Protein AF-A0A494TI88-F1 (afdb_monomer)

Radius of gyration: 30.37 Å; Cα contacts (8 Å, |Δi|>4): 164; chains: 1; bounding box: 52×28×114 Å

Structure (mmCIF, N/CA/C/O backbone):
data_AF-A0A494TI88-F1
#
_entry.id   AF-A0A494TI88-F1
#
loop_
_atom_site.group_PDB
_atom_site.id
_atom_site.type_symbol
_atom_site.label_atom_id
_atom_site.label_alt_id
_atom_site.label_comp_id
_atom_site.label_asym_id
_atom_site.label_entity_id
_atom_site.label_seq_id
_atom_site.pdbx_PDB_ins_code
_atom_site.Cartn_x
_atom_site.Cartn_y
_atom_site.Cartn_z
_atom_site.occupancy
_atom_site.B_iso_or_equiv
_atom_site.auth_seq_id
_atom_site.auth_comp_id
_atom_site.auth_asym_id
_atom_site.auth_atom_id
_atom_site.pdbx_PDB_model_num
ATOM 1 N N . MET A 1 1 ? -23.888 13.843 67.836 1.00 45.88 1 MET A N 1
ATOM 2 C CA . MET A 1 1 ? -24.630 13.586 66.588 1.00 45.88 1 MET A CA 1
ATOM 3 C C . MET A 1 1 ? -23.610 13.620 65.468 1.00 45.88 1 MET A C 1
ATOM 5 O O . MET A 1 1 ? -23.219 14.697 65.050 1.00 45.88 1 MET A O 1
ATOM 9 N N . THR A 1 2 ? -23.051 12.466 65.112 1.00 47.66 2 THR A N 1
ATOM 10 C CA . THR A 1 2 ? -22.162 12.330 63.955 1.00 47.66 2 THR A CA 1
ATOM 11 C C . THR A 1 2 ? -23.053 11.985 62.773 1.00 47.66 2 THR A C 1
ATOM 13 O O . THR A 1 2 ? -23.491 10.841 62.660 1.00 47.66 2 THR A O 1
ATOM 16 N N . GLU A 1 3 ? -23.396 12.981 61.960 1.00 54.22 3 GLU A N 1
ATOM 17 C CA . GLU A 1 3 ? -23.947 12.727 60.630 1.00 54.22 3 GLU A CA 1
ATOM 18 C C . GLU A 1 3 ? -22.895 11.928 59.863 1.00 54.22 3 GLU A C 1
ATOM 20 O O . GLU A 1 3 ? -21.832 12.440 59.508 1.00 54.22 3 GLU A O 1
ATOM 25 N N . GLY A 1 4 ? -23.155 10.631 59.697 1.00 54.81 4 GLY A N 1
ATOM 26 C CA . GLY A 1 4 ? -22.469 9.848 58.689 1.00 54.81 4 GLY A CA 1
ATOM 27 C C . GLY A 1 4 ? -22.781 10.510 57.360 1.00 54.81 4 GLY A C 1
ATOM 28 O O . GLY A 1 4 ? -23.945 10.602 56.977 1.00 54.81 4 GLY A O 1
ATOM 29 N N . VAL A 1 5 ? -21.751 11.036 56.705 1.00 61.06 5 VAL A N 1
ATOM 30 C CA . VAL A 1 5 ? -21.835 11.433 55.306 1.00 61.06 5 VAL A CA 1
ATOM 31 C C . VAL A 1 5 ? -22.211 10.166 54.548 1.00 61.06 5 VAL A C 1
ATOM 33 O O . VAL A 1 5 ? -21.367 9.294 54.346 1.00 61.06 5 VAL A O 1
ATOM 36 N N . ASP A 1 6 ? -23.491 10.040 54.203 1.00 59.69 6 ASP A N 1
ATOM 37 C CA . ASP A 1 6 ? -23.977 9.036 53.266 1.00 59.69 6 ASP A CA 1
ATOM 38 C C . ASP A 1 6 ? -23.346 9.382 51.918 1.00 59.69 6 ASP A C 1
ATOM 40 O O . ASP A 1 6 ? -23.826 10.224 51.158 1.00 59.69 6 ASP A O 1
ATOM 44 N N . VAL A 1 7 ? -22.180 8.793 51.662 1.00 61.66 7 VAL A N 1
ATOM 45 C CA . VAL A 1 7 ? -21.603 8.759 50.326 1.00 61.66 7 VAL A CA 1
ATOM 46 C C . VAL A 1 7 ? -22.530 7.838 49.537 1.00 61.66 7 VAL A C 1
ATOM 48 O O . VAL A 1 7 ? -22.637 6.669 49.912 1.00 61.66 7 VAL A O 1
ATOM 51 N N . PRO A 1 8 ? -23.236 8.308 48.494 1.00 50.72 8 PRO A N 1
ATOM 52 C CA . PRO A 1 8 ? -24.107 7.441 47.717 1.00 50.72 8 PRO A CA 1
ATOM 53 C C . PRO A 1 8 ? -23.237 6.410 46.988 1.00 50.72 8 PRO A C 1
ATOM 55 O O . PRO A 1 8 ? -22.699 6.656 45.912 1.00 50.72 8 PRO A O 1
ATOM 58 N N . GLU A 1 9 ? -23.053 5.247 47.605 1.00 61.03 9 GLU A N 1
ATOM 59 C CA . GLU A 1 9 ? -22.270 4.151 47.055 1.00 61.03 9 GLU A CA 1
ATOM 60 C C . GLU A 1 9 ? -23.169 3.314 46.142 1.00 61.03 9 GLU A C 1
ATOM 62 O O . GLU A 1 9 ? -23.685 2.274 46.537 1.00 61.03 9 GLU A O 1
ATOM 67 N N . THR A 1 10 ? -23.367 3.753 44.898 1.00 52.34 10 THR A N 1
ATOM 68 C CA . THR A 1 10 ? -23.858 2.853 43.837 1.00 52.34 10 THR A CA 1
ATOM 69 C C . THR A 1 10 ? -23.165 3.098 42.503 1.00 52.34 10 THR A C 1
ATOM 71 O O . THR A 1 10 ? -23.797 3.115 41.456 1.00 52.34 10 THR A O 1
ATOM 74 N N . SER A 1 11 ? -21.832 3.194 42.517 1.00 58.97 11 SER A N 1
ATOM 75 C CA . SER A 1 11 ? -21.078 2.875 41.303 1.00 58.97 11 SER A CA 1
ATOM 76 C C . SER A 1 11 ? -21.470 1.459 40.876 1.00 58.97 11 SER A C 1
ATOM 78 O O . SER A 1 11 ? -21.257 0.503 41.631 1.00 58.97 11 SER A O 1
ATOM 80 N N . ASP A 1 12 ? -22.103 1.311 39.711 1.00 74.06 12 ASP A N 1
ATOM 81 C CA . ASP A 1 12 ? -22.579 0.020 39.212 1.00 74.06 12 ASP A CA 1
ATOM 82 C C . ASP A 1 12 ? -21.366 -0.890 38.936 1.00 74.06 12 ASP A C 1
ATOM 84 O O . ASP A 1 12 ? -20.797 -0.919 37.842 1.00 74.06 12 ASP A O 1
ATOM 88 N N . ARG A 1 13 ? -20.923 -1.631 39.968 1.00 84.44 13 ARG A N 1
ATOM 89 C CA . ARG A 1 13 ? -19.727 -2.499 39.938 1.00 84.44 13 ARG A CA 1
ATOM 90 C C . ARG A 1 13 ? -19.768 -3.484 38.771 1.00 84.44 13 ARG A C 1
ATOM 92 O O . ARG A 1 13 ? -18.717 -3.906 38.294 1.00 84.44 13 ARG A O 1
ATOM 99 N N . THR A 1 14 ? -20.963 -3.847 38.309 1.00 90.25 14 THR A N 1
ATOM 100 C CA . THR A 1 14 ? -21.153 -4.717 37.146 1.00 90.25 14 THR A CA 1
ATOM 101 C C . THR A 1 14 ? -20.790 -3.991 35.856 1.00 90.25 14 THR A C 1
ATOM 103 O O . THR A 1 14 ? -19.984 -4.511 35.089 1.00 90.25 14 THR A O 1
ATOM 106 N N . LEU A 1 15 ? -21.308 -2.775 35.647 1.00 90.69 15 LEU A N 1
ATOM 107 C CA . LEU A 1 15 ? -20.983 -1.953 34.480 1.00 90.69 15 LEU A CA 1
ATOM 108 C C . LEU A 1 15 ? -19.475 -1.697 34.392 1.00 90.69 15 LEU A C 1
ATOM 110 O O . LEU A 1 15 ? -18.879 -1.931 33.346 1.00 90.69 15 LEU A O 1
ATOM 114 N N . ASN A 1 16 ? -18.841 -1.310 35.499 1.00 90.12 16 ASN A N 1
ATOM 115 C CA . ASN A 1 16 ? -17.402 -1.035 35.511 1.00 90.12 16 ASN A CA 1
ATOM 116 C C . ASN A 1 16 ? -16.553 -2.274 35.198 1.00 90.12 16 ASN A C 1
ATOM 118 O O . ASN A 1 16 ? -15.569 -2.179 34.465 1.00 90.12 16 ASN A O 1
ATOM 122 N N . ARG A 1 17 ? -16.954 -3.461 35.674 1.00 93.88 17 ARG A N 1
ATOM 123 C CA . ARG A 1 17 ? -16.311 -4.727 35.283 1.00 93.88 17 ARG A CA 1
ATOM 124 C C . ARG A 1 17 ? -16.486 -5.021 33.793 1.00 93.88 17 ARG A C 1
ATOM 126 O O . ARG A 1 17 ? -15.531 -5.449 33.152 1.00 93.88 17 ARG A O 1
ATOM 133 N N . MET A 1 18 ? -17.677 -4.784 33.242 1.00 95.69 18 MET A N 1
ATOM 134 C CA . MET A 1 18 ? -17.957 -4.995 31.818 1.00 95.69 18 MET A CA 1
ATOM 135 C C . MET A 1 18 ? -17.162 -4.034 30.932 1.00 95.69 18 MET A C 1
ATOM 137 O O . MET A 1 18 ? -16.596 -4.467 29.928 1.00 95.69 18 MET A O 1
ATOM 141 N N . VAL A 1 19 ? -17.071 -2.756 31.312 1.00 95.25 19 VAL A N 1
ATOM 142 C CA . VAL A 1 19 ? -16.235 -1.768 30.616 1.00 95.25 19 VAL A CA 1
ATOM 143 C C . VAL A 1 19 ? -14.772 -2.193 30.672 1.00 95.25 19 VAL A C 1
ATOM 145 O O . VAL A 1 19 ? -14.134 -2.267 29.629 1.00 95.25 19 VAL A O 1
ATOM 148 N N . GLY A 1 20 ? -14.257 -2.551 31.853 1.00 95.75 20 GLY A N 1
ATOM 149 C CA . GLY A 1 20 ? -12.876 -3.016 32.002 1.00 95.75 20 GLY A CA 1
ATOM 150 C C . GLY A 1 20 ? -12.559 -4.226 31.118 1.00 95.75 20 GLY A C 1
ATOM 151 O O . GLY A 1 20 ? -11.557 -4.224 30.409 1.00 95.75 20 GLY A O 1
ATOM 152 N N . ALA A 1 21 ? -13.444 -5.227 31.090 1.00 96.88 21 ALA A N 1
ATOM 153 C CA . ALA A 1 21 ? -13.294 -6.389 30.214 1.00 96.88 21 ALA A CA 1
ATOM 154 C C . ALA A 1 21 ? -13.342 -6.012 28.722 1.00 96.88 21 ALA A C 1
ATOM 156 O O . ALA A 1 21 ? -12.541 -6.515 27.937 1.00 96.88 21 ALA A O 1
ATOM 157 N N . THR A 1 22 ? -14.246 -5.103 28.341 1.00 96.62 22 THR A N 1
ATOM 158 C CA . THR A 1 22 ? -14.378 -4.612 26.959 1.00 96.62 22 THR A CA 1
ATOM 159 C C . THR A 1 22 ? -13.111 -3.888 26.516 1.00 96.62 22 THR A C 1
ATOM 161 O O . THR A 1 22 ? -12.584 -4.185 25.451 1.00 96.62 22 THR A O 1
ATOM 164 N N . VAL A 1 23 ? -12.584 -2.989 27.351 1.00 97.06 23 VAL A N 1
ATOM 165 C CA . VAL A 1 23 ? -11.346 -2.244 27.086 1.00 97.06 23 VAL A CA 1
ATOM 166 C C . VAL A 1 23 ? -10.179 -3.201 26.872 1.00 97.06 23 VAL A C 1
ATOM 168 O O . VAL A 1 23 ? -9.505 -3.103 25.855 1.00 97.06 23 VAL A O 1
ATOM 171 N N . VAL A 1 24 ? -9.984 -4.173 27.770 1.00 97.94 24 VAL A N 1
ATOM 172 C CA . VAL A 1 24 ? -8.904 -5.165 27.633 1.00 97.94 24 VAL A CA 1
ATOM 173 C C . VAL A 1 24 ? -9.048 -5.971 26.340 1.00 97.94 24 VAL A C 1
ATOM 175 O O . VAL A 1 24 ? -8.070 -6.130 25.612 1.00 97.94 24 VAL A O 1
ATOM 178 N N . ALA A 1 25 ? -10.253 -6.453 26.025 1.00 97.62 25 ALA A N 1
ATOM 179 C CA . ALA A 1 25 ? -10.493 -7.224 24.808 1.00 97.62 25 ALA A CA 1
ATOM 180 C C . ALA A 1 25 ? -10.213 -6.401 23.539 1.00 97.62 25 ALA A C 1
ATOM 182 O O . ALA A 1 25 ? -9.499 -6.866 22.653 1.00 97.62 25 ALA A O 1
ATOM 183 N N . LEU A 1 26 ? -10.721 -5.166 23.473 1.00 97.38 26 LEU A N 1
ATOM 184 C CA . LEU A 1 26 ? -10.494 -4.262 22.345 1.00 97.38 26 LEU A CA 1
ATOM 185 C C . LEU A 1 26 ? -9.015 -3.905 22.188 1.00 97.38 26 LEU A C 1
ATOM 187 O O . LEU A 1 26 ? -8.511 -3.941 21.073 1.00 97.38 26 LEU A O 1
ATOM 191 N N . SER A 1 27 ? -8.296 -3.626 23.280 1.00 97.25 27 SER A N 1
ATOM 192 C CA . SER A 1 27 ? -6.861 -3.322 23.222 1.00 97.25 27 SER A CA 1
ATOM 193 C C . SER A 1 27 ? -6.039 -4.479 22.655 1.00 97.25 27 SER A C 1
ATOM 195 O O . SER A 1 27 ? -5.113 -4.247 21.881 1.00 97.25 27 SER A O 1
ATOM 197 N N . VAL A 1 28 ? -6.377 -5.726 23.000 1.00 97.44 28 VAL A N 1
ATOM 198 C CA . VAL A 1 28 ? -5.704 -6.907 22.437 1.00 97.44 28 VAL A CA 1
ATOM 199 C C . VAL A 1 28 ? -5.996 -7.039 20.943 1.00 97.44 28 VAL A C 1
ATOM 201 O O . VAL A 1 28 ? -5.069 -7.252 20.164 1.00 97.44 28 VAL A O 1
ATOM 204 N N . LEU A 1 29 ? -7.258 -6.883 20.533 1.00 96.75 29 LEU A N 1
ATOM 205 C CA . LEU A 1 29 ? -7.653 -6.977 19.125 1.00 96.75 29 LEU A CA 1
ATOM 206 C C . LEU A 1 29 ? -7.012 -5.881 18.268 1.00 96.75 29 LEU A C 1
ATOM 208 O O . LEU A 1 29 ? -6.452 -6.203 17.226 1.00 96.75 29 LEU A O 1
ATOM 212 N N . LEU A 1 30 ? -7.022 -4.630 18.740 1.00 96.94 30 LEU A N 1
ATOM 213 C CA . LEU A 1 30 ? -6.321 -3.506 18.112 1.00 96.94 30 LEU A CA 1
ATOM 214 C C . LEU A 1 30 ? -4.830 -3.805 17.967 1.00 96.94 30 LEU A C 1
ATOM 216 O O . LEU A 1 30 ? -4.282 -3.707 16.881 1.00 96.94 30 LEU A O 1
ATOM 220 N N . THR A 1 31 ? -4.176 -4.266 19.036 1.00 96.81 31 THR A N 1
ATOM 221 C CA . THR A 1 31 ? -2.743 -4.597 18.981 1.00 96.81 31 THR A CA 1
ATOM 222 C C . THR A 1 31 ? -2.444 -5.655 17.912 1.00 96.81 31 THR A C 1
ATOM 224 O O . THR A 1 31 ? -1.474 -5.529 17.169 1.00 96.81 31 THR A O 1
ATOM 227 N N . ILE A 1 32 ? -3.272 -6.699 17.814 1.00 95.31 32 ILE A N 1
ATOM 228 C CA . ILE A 1 32 ? -3.117 -7.751 16.800 1.00 95.31 32 ILE A CA 1
ATOM 229 C C . ILE A 1 32 ? -3.374 -7.204 15.388 1.00 95.31 32 ILE A C 1
ATOM 231 O O . ILE A 1 32 ? -2.616 -7.530 14.473 1.00 95.31 32 ILE A O 1
ATOM 235 N N . GLY A 1 33 ? -4.417 -6.385 15.224 1.00 94.19 33 GLY A N 1
ATOM 236 C CA . GLY A 1 33 ? -4.743 -5.698 13.974 1.00 94.19 33 GLY A CA 1
ATOM 237 C C . GLY A 1 33 ? -3.579 -4.845 13.490 1.00 94.19 33 GLY A C 1
ATOM 238 O O . GLY A 1 33 ? -3.051 -5.117 12.421 1.00 94.19 33 GLY A O 1
ATOM 239 N N . ASN A 1 34 ? -3.083 -3.938 14.330 1.00 92.88 34 ASN A N 1
ATOM 240 C CA . ASN A 1 34 ? -2.020 -2.993 13.985 1.00 92.88 34 ASN A CA 1
ATOM 241 C C . ASN A 1 34 ? -0.692 -3.697 13.639 1.00 92.88 34 ASN A C 1
ATOM 243 O O . ASN A 1 34 ? 0.057 -3.234 12.783 1.00 92.88 34 ASN A O 1
ATOM 247 N N . ILE A 1 35 ? -0.381 -4.844 14.261 1.00 94.75 35 ILE A N 1
ATOM 248 C CA . ILE A 1 35 ? 0.789 -5.654 13.867 1.00 94.75 35 ILE A CA 1
ATOM 249 C C . ILE A 1 35 ? 0.607 -6.230 12.457 1.00 94.75 35 ILE A C 1
ATOM 251 O O . ILE A 1 35 ? 1.562 -6.291 11.679 1.00 94.75 35 ILE A O 1
ATOM 255 N N . LYS A 1 36 ? -0.592 -6.722 12.131 1.00 91.94 36 LYS A N 1
ATOM 256 C CA . LYS A 1 36 ? -0.879 -7.309 10.819 1.00 91.94 36 LYS A CA 1
ATOM 257 C C . LYS A 1 36 ? -0.920 -6.237 9.734 1.00 91.94 36 LYS A C 1
ATOM 259 O O . LYS A 1 36 ? -0.293 -6.439 8.697 1.00 91.94 36 LYS A O 1
ATOM 264 N N . ASP A 1 37 ? -1.599 -5.140 10.021 1.00 90.12 37 ASP A N 1
ATOM 265 C CA . ASP A 1 37 ? -1.694 -3.940 9.203 1.00 90.12 37 ASP A CA 1
ATOM 266 C C . ASP A 1 37 ? -0.307 -3.378 8.864 1.00 90.12 37 ASP A C 1
ATOM 268 O O . ASP A 1 37 ? 0.091 -3.342 7.704 1.00 90.12 37 ASP A O 1
ATOM 272 N N . GLY A 1 38 ? 0.542 -3.158 9.873 1.00 91.56 38 GLY A N 1
ATOM 273 C CA . GLY A 1 38 ? 1.907 -2.679 9.653 1.00 91.56 38 GLY A CA 1
ATOM 274 C C . GLY A 1 38 ? 2.772 -3.595 8.773 1.00 91.56 38 GLY A C 1
ATOM 275 O O . GLY A 1 38 ? 3.697 -3.117 8.113 1.00 91.56 38 GLY A O 1
ATOM 276 N N . ASN A 1 39 ? 2.496 -4.904 8.724 1.00 92.81 39 ASN A N 1
ATOM 277 C CA . ASN A 1 39 ? 3.150 -5.812 7.774 1.00 92.81 39 ASN A CA 1
ATOM 278 C C . ASN A 1 39 ? 2.580 -5.678 6.352 1.00 92.81 39 ASN A C 1
ATOM 280 O O . ASN A 1 39 ? 3.326 -5.844 5.388 1.00 92.81 39 ASN A O 1
ATOM 284 N N . ILE A 1 40 ? 1.279 -5.411 6.210 1.00 90.81 40 ILE A N 1
ATOM 285 C CA . ILE A 1 40 ? 0.631 -5.150 4.917 1.00 90.81 40 ILE A CA 1
ATOM 286 C C . ILE A 1 40 ? 1.178 -3.853 4.332 1.00 90.81 40 ILE A C 1
ATOM 288 O O . ILE A 1 40 ? 1.693 -3.895 3.219 1.00 90.81 40 ILE A O 1
ATOM 292 N N . VAL A 1 41 ? 1.220 -2.769 5.110 1.00 91.62 41 VAL A N 1
ATOM 293 C CA . VAL A 1 41 ? 1.817 -1.489 4.702 1.00 91.62 41 VAL A CA 1
ATOM 294 C C . VAL A 1 41 ? 3.266 -1.666 4.234 1.00 91.62 41 VAL A C 1
ATOM 296 O O . VAL A 1 41 ? 3.660 -1.130 3.199 1.00 91.62 41 VAL A O 1
ATOM 299 N N . GLN A 1 42 ? 4.078 -2.452 4.951 1.00 93.31 42 GLN A N 1
ATOM 300 C CA . GLN A 1 42 ? 5.457 -2.745 4.533 1.00 93.31 42 GLN A CA 1
ATOM 301 C C . GLN A 1 42 ? 5.520 -3.490 3.192 1.00 93.31 42 GLN A C 1
ATOM 303 O O . GLN A 1 42 ? 6.333 -3.139 2.335 1.00 93.31 42 GLN A O 1
ATOM 308 N N . ASN A 1 43 ? 4.658 -4.489 2.990 1.00 91.44 43 ASN A N 1
ATOM 309 C CA . ASN A 1 43 ? 4.577 -5.203 1.716 1.00 91.44 43 ASN A CA 1
ATOM 310 C C . ASN A 1 43 ? 4.094 -4.278 0.592 1.00 91.44 43 ASN A C 1
ATOM 312 O O . ASN A 1 43 ? 4.698 -4.263 -0.471 1.00 91.44 43 ASN A O 1
ATOM 316 N N . MET A 1 44 ? 3.090 -3.436 0.846 1.00 92.25 44 MET A N 1
ATOM 317 C CA . MET A 1 44 ? 2.598 -2.446 -0.113 1.00 92.25 44 MET A CA 1
ATOM 318 C C . MET A 1 44 ? 3.676 -1.443 -0.516 1.00 92.25 44 MET A C 1
ATOM 320 O O . MET A 1 44 ? 3.761 -1.077 -1.683 1.00 92.25 44 MET A O 1
ATOM 324 N N . GLN A 1 45 ? 4.528 -1.006 0.415 1.00 93.06 45 GLN A N 1
ATOM 325 C CA . GLN A 1 45 ? 5.666 -0.142 0.090 1.00 93.06 45 GLN A CA 1
ATOM 326 C C . GLN A 1 45 ? 6.683 -0.854 -0.809 1.00 93.06 45 GLN A C 1
ATOM 328 O O . GLN A 1 45 ? 7.188 -0.248 -1.757 1.00 93.06 45 GLN A O 1
ATOM 333 N N . ALA A 1 46 ? 6.968 -2.132 -0.543 1.00 92.56 46 ALA A N 1
ATOM 334 C CA . ALA A 1 46 ? 7.840 -2.939 -1.392 1.00 92.56 46 ALA A CA 1
ATOM 335 C C . ALA A 1 46 ? 7.231 -3.160 -2.790 1.00 92.56 46 ALA A C 1
ATOM 337 O O . ALA A 1 46 ? 7.926 -2.989 -3.794 1.00 92.56 46 ALA A O 1
ATOM 338 N N . ASP A 1 47 ? 5.933 -3.456 -2.866 1.00 90.88 47 ASP A N 1
ATOM 339 C CA . ASP A 1 47 ? 5.194 -3.641 -4.118 1.00 90.88 47 ASP A CA 1
ATOM 340 C C . ASP A 1 47 ? 5.126 -2.335 -4.919 1.00 90.88 47 ASP A C 1
ATOM 342 O O . ASP A 1 47 ? 5.381 -2.329 -6.124 1.00 90.88 47 ASP A O 1
ATOM 346 N N . GLN A 1 48 ? 4.888 -1.201 -4.255 1.00 93.56 48 GLN A N 1
ATOM 347 C CA . GLN A 1 48 ? 4.915 0.124 -4.871 1.00 93.56 48 GLN A CA 1
ATOM 348 C C . GLN A 1 48 ? 6.303 0.459 -5.433 1.00 93.56 48 GLN A C 1
ATOM 350 O O . GLN A 1 48 ? 6.399 0.988 -6.542 1.00 93.56 48 GLN A O 1
ATOM 355 N N . ALA A 1 49 ? 7.380 0.141 -4.708 1.00 94.81 49 ALA A N 1
ATOM 356 C CA . ALA A 1 49 ? 8.744 0.328 -5.201 1.00 94.81 49 ALA A CA 1
ATOM 357 C C . ALA A 1 49 ? 9.016 -0.547 -6.437 1.00 94.81 49 ALA A C 1
ATOM 359 O O . ALA A 1 49 ? 9.482 -0.043 -7.456 1.00 94.81 49 ALA A O 1
ATOM 360 N N . SER A 1 50 ? 8.633 -1.828 -6.390 1.00 92.81 50 SER A N 1
ATOM 361 C CA . SER A 1 50 ? 8.744 -2.760 -7.520 1.00 92.81 50 SER A CA 1
ATOM 362 C C . SER A 1 50 ? 7.951 -2.285 -8.746 1.00 92.81 50 SER A C 1
ATOM 364 O O . SER A 1 50 ? 8.461 -2.285 -9.868 1.00 92.81 50 SER A O 1
ATOM 366 N N . LYS A 1 51 ? 6.717 -1.802 -8.540 1.00 94.31 51 LYS A N 1
ATOM 367 C CA . LYS A 1 51 ? 5.868 -1.201 -9.579 1.00 94.31 51 LYS A CA 1
ATOM 368 C C . LYS A 1 51 ? 6.565 -0.016 -10.247 1.00 94.31 51 LYS A C 1
ATOM 370 O O . LYS A 1 51 ? 6.597 0.046 -11.477 1.00 94.31 51 LYS A O 1
ATOM 375 N N . ILE A 1 52 ? 7.111 0.915 -9.461 1.00 96.06 52 ILE A N 1
ATOM 376 C CA . ILE A 1 52 ? 7.835 2.087 -9.977 1.00 96.06 52 ILE A CA 1
ATOM 377 C C . ILE A 1 52 ? 9.052 1.639 -10.795 1.00 96.06 52 ILE A C 1
ATOM 379 O O . ILE A 1 52 ? 9.186 2.047 -11.949 1.00 96.06 52 ILE A O 1
ATOM 383 N N . ASP A 1 53 ? 9.870 0.732 -10.258 1.00 97.38 53 ASP A N 1
ATOM 384 C CA . ASP A 1 53 ? 11.061 0.216 -10.937 1.00 97.38 53 ASP A CA 1
ATOM 385 C C . ASP A 1 53 ? 10.722 -0.470 -12.272 1.00 97.38 53 ASP A C 1
ATOM 387 O O . ASP A 1 53 ? 11.425 -0.287 -13.270 1.00 97.38 53 ASP A O 1
ATOM 391 N N . LEU A 1 54 ? 9.637 -1.249 -12.329 1.00 97.69 54 LEU A N 1
ATOM 392 C CA . LEU A 1 54 ? 9.184 -1.908 -13.558 1.00 97.69 54 LEU A CA 1
ATOM 393 C C . LEU A 1 54 ? 8.722 -0.901 -14.615 1.00 97.69 54 LEU A C 1
ATOM 395 O O . LEU A 1 54 ? 9.052 -1.053 -15.798 1.00 97.69 54 LEU A O 1
ATOM 399 N N . TRP A 1 55 ? 7.999 0.144 -14.208 1.00 97.94 55 TRP A N 1
ATOM 400 C CA . TRP A 1 55 ? 7.619 1.230 -15.109 1.00 97.94 55 TRP A CA 1
ATOM 401 C C . TRP A 1 55 ? 8.842 1.995 -15.617 1.00 97.94 55 TRP A C 1
ATOM 403 O O . TRP A 1 55 ? 8.938 2.246 -16.820 1.00 97.94 55 TRP A O 1
ATOM 413 N N . ASP A 1 56 ? 9.815 2.284 -14.759 1.00 98.25 56 ASP A N 1
ATOM 414 C CA . ASP A 1 56 ? 11.058 2.945 -15.156 1.00 98.25 56 ASP A CA 1
ATOM 415 C C . ASP A 1 56 ? 11.869 2.088 -16.136 1.00 98.25 56 ASP A C 1
ATOM 417 O O . ASP A 1 56 ? 12.330 2.581 -17.172 1.00 98.25 56 ASP A O 1
ATOM 421 N N . GLN A 1 57 ? 11.979 0.780 -15.887 1.00 97.94 57 GLN A N 1
ATOM 422 C CA . GLN A 1 57 ? 12.623 -0.158 -16.810 1.00 97.94 57 GLN A CA 1
ATOM 423 C C . GLN A 1 57 ? 11.896 -0.242 -18.154 1.00 97.94 57 GLN A C 1
ATOM 425 O O . GLN A 1 57 ? 12.546 -0.248 -19.208 1.00 97.94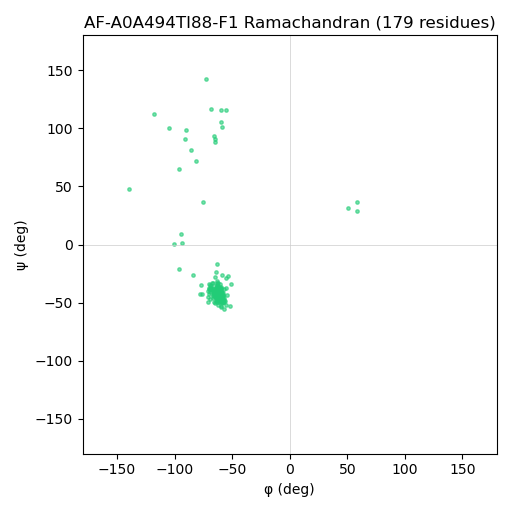 57 GLN A O 1
ATOM 430 N N . TYR A 1 58 ? 10.562 -0.282 -18.148 1.00 98.25 58 TYR A N 1
ATOM 431 C CA . TYR A 1 58 ? 9.750 -0.247 -19.361 1.00 98.25 58 TYR A CA 1
ATOM 432 C C . TYR A 1 58 ? 10.026 1.024 -20.174 1.00 98.25 58 TYR A C 1
ATOM 434 O O . TYR A 1 58 ? 10.341 0.943 -21.367 1.00 98.25 58 TYR A O 1
ATOM 442 N N . GLN A 1 59 ? 9.976 2.188 -19.524 1.00 98.25 59 GLN A N 1
ATOM 443 C CA . GLN A 1 59 ? 10.194 3.482 -20.167 1.00 98.25 59 GLN A CA 1
ATOM 444 C C . GLN A 1 59 ? 11.621 3.596 -20.714 1.00 98.25 59 GLN A C 1
ATOM 446 O O . GLN A 1 59 ? 11.808 3.953 -21.880 1.00 98.25 59 GLN A O 1
ATOM 451 N N . ALA A 1 60 ? 12.630 3.200 -19.935 1.00 98.56 60 ALA A N 1
ATOM 452 C CA . ALA A 1 60 ? 14.021 3.165 -20.377 1.00 98.56 60 ALA A CA 1
ATOM 453 C C . ALA A 1 60 ? 14.218 2.232 -21.584 1.00 98.56 60 ALA A C 1
ATOM 455 O O . ALA A 1 60 ? 14.932 2.570 -22.531 1.00 98.56 60 ALA A O 1
ATOM 456 N N . THR A 1 61 ? 13.565 1.068 -21.593 1.00 98.38 61 THR A N 1
ATOM 457 C CA . THR A 1 61 ? 13.643 0.107 -22.705 1.00 98.38 61 THR A CA 1
ATOM 458 C C . THR A 1 61 ? 12.970 0.646 -23.964 1.00 98.38 61 THR A C 1
ATOM 460 O O . THR A 1 61 ? 13.519 0.513 -25.060 1.00 98.38 61 THR A O 1
ATOM 463 N N . LYS A 1 62 ? 11.842 1.350 -23.829 1.00 98.06 62 LYS A N 1
ATOM 464 C CA . LYS A 1 62 ? 11.220 2.067 -24.949 1.00 98.06 62 LYS A CA 1
ATOM 465 C C . LYS A 1 62 ? 12.115 3.164 -25.518 1.00 98.06 62 LYS 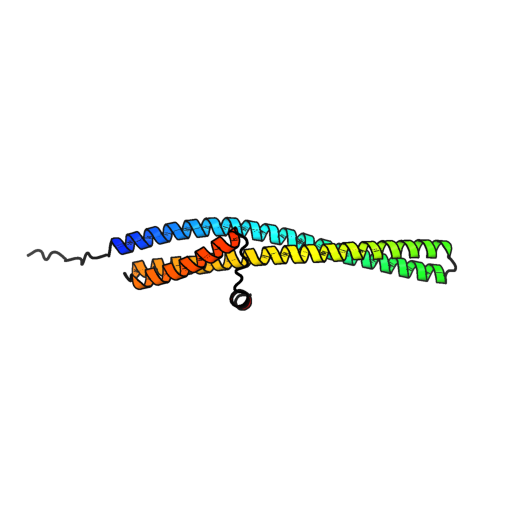A C 1
ATOM 467 O O . LYS A 1 62 ? 12.221 3.274 -26.736 1.00 98.06 62 LYS A O 1
ATOM 472 N N . VAL A 1 63 ? 12.791 3.940 -24.671 1.00 98.44 63 VAL A N 1
ATOM 473 C CA . VAL A 1 63 ? 13.757 4.952 -25.131 1.00 98.44 63 VAL A CA 1
ATOM 474 C C . VAL A 1 63 ? 14.912 4.293 -25.891 1.00 98.44 63 VAL A C 1
ATOM 476 O O . VAL A 1 63 ? 15.269 4.758 -26.970 1.00 98.44 63 VAL A O 1
ATOM 479 N N . LYS A 1 64 ? 15.452 3.164 -25.405 1.00 98.38 64 LYS A N 1
ATOM 480 C CA . LYS A 1 64 ? 16.483 2.389 -26.127 1.00 98.38 64 LYS A CA 1
ATOM 481 C C . LYS A 1 64 ? 15.993 1.881 -27.488 1.00 98.38 64 LYS A C 1
ATOM 483 O O . LYS A 1 64 ? 16.772 1.863 -28.445 1.00 98.38 64 LYS A O 1
ATOM 488 N N . ALA A 1 65 ? 14.724 1.477 -27.586 1.00 98.31 65 ALA A N 1
ATOM 489 C CA . ALA A 1 65 ? 14.110 1.086 -28.852 1.00 98.31 65 ALA A CA 1
ATOM 490 C C . ALA A 1 65 ? 14.074 2.264 -29.836 1.00 98.31 65 ALA A C 1
ATOM 492 O O . ALA A 1 65 ? 14.610 2.133 -30.934 1.00 98.31 65 ALA A O 1
ATOM 493 N N . HIS A 1 66 ? 13.545 3.419 -29.420 1.00 98.25 66 HIS A N 1
ATOM 494 C CA . HIS A 1 66 ? 13.486 4.624 -30.255 1.00 98.25 66 HIS A CA 1
ATOM 495 C C . HIS A 1 66 ? 14.873 5.126 -30.667 1.00 98.25 66 HIS A C 1
ATOM 497 O O . HIS A 1 66 ? 15.106 5.381 -31.841 1.00 98.25 66 HIS A O 1
ATOM 503 N N . LEU A 1 67 ? 15.847 5.136 -29.755 1.00 98.56 67 LEU A N 1
ATOM 504 C CA . LEU A 1 67 ? 17.225 5.497 -30.095 1.00 98.56 67 LEU A CA 1
ATOM 505 C C . LEU A 1 67 ? 17.824 4.565 -31.164 1.00 98.56 67 LEU A C 1
ATOM 507 O O . LEU A 1 67 ? 18.558 5.006 -32.049 1.00 98.56 67 LEU A O 1
ATOM 511 N N . SER A 1 68 ? 17.511 3.267 -31.097 1.00 98.38 68 SER A N 1
ATOM 512 C CA . SER A 1 68 ? 17.956 2.292 -32.100 1.00 98.38 68 SER A CA 1
ATOM 513 C C . SER A 1 68 ? 17.255 2.502 -33.450 1.00 98.38 68 SER A C 1
ATOM 515 O O . SER A 1 68 ? 17.875 2.294 -34.492 1.00 98.38 68 SER A O 1
ATOM 517 N N . GLU A 1 69 ? 15.991 2.937 -33.446 1.00 98.12 69 GLU A N 1
ATOM 518 C CA . GLU A 1 69 ? 15.242 3.322 -34.653 1.00 98.12 69 GLU A CA 1
ATOM 519 C C . GLU A 1 69 ? 15.853 4.556 -35.313 1.00 98.12 69 GLU A C 1
ATOM 521 O O . GLU A 1 69 ? 16.169 4.510 -36.501 1.00 98.12 69 GLU A O 1
ATOM 526 N N . ASP A 1 70 ? 16.092 5.615 -34.541 1.00 98.44 70 ASP A N 1
ATOM 527 C CA . ASP A 1 70 ? 16.707 6.854 -35.022 1.00 98.44 70 ASP A CA 1
ATOM 528 C C . ASP A 1 70 ? 18.107 6.584 -35.588 1.00 98.44 70 ASP A C 1
ATOM 530 O O . ASP A 1 70 ? 18.471 7.074 -36.659 1.00 98.44 70 ASP A O 1
ATOM 534 N N . THR A 1 71 ? 18.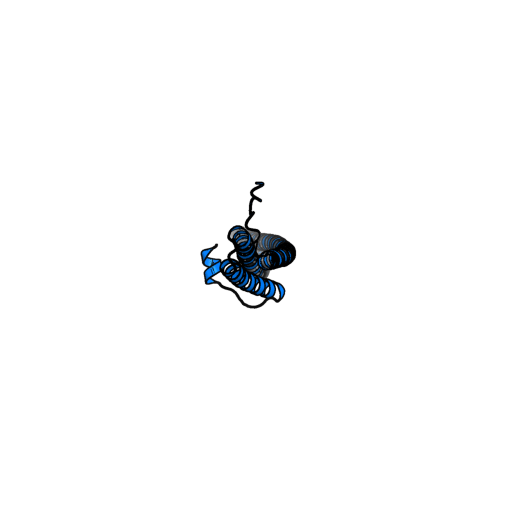877 5.718 -34.917 1.00 98.38 71 THR A N 1
ATOM 535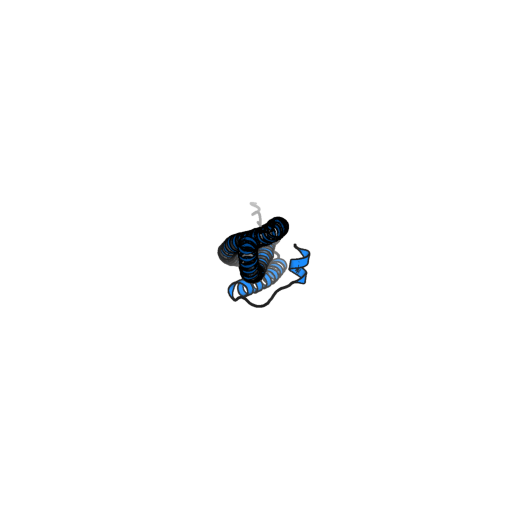 C CA . THR A 1 71 ? 20.191 5.267 -35.398 1.00 98.38 71 THR A CA 1
ATOM 536 C C . THR A 1 71 ? 20.070 4.531 -36.735 1.00 98.38 71 THR A C 1
ATOM 538 O O . THR A 1 71 ? 20.850 4.795 -37.649 1.00 98.38 71 THR A O 1
ATOM 541 N N . ALA A 1 72 ? 19.086 3.637 -36.892 1.00 98.38 72 ALA A N 1
ATOM 542 C CA . ALA A 1 72 ? 18.845 2.944 -38.157 1.00 98.38 72 ALA A CA 1
ATOM 543 C C . ALA A 1 72 ? 18.459 3.923 -39.282 1.00 98.38 72 ALA A C 1
ATOM 545 O O . ALA A 1 72 ? 18.972 3.813 -40.399 1.00 98.38 72 ALA A O 1
ATOM 546 N N . MET A 1 73 ? 17.611 4.918 -38.995 1.00 98.19 73 MET A N 1
ATOM 547 C CA . MET A 1 73 ? 17.238 5.961 -39.960 1.00 98.19 73 MET A CA 1
ATOM 548 C C . MET A 1 73 ? 18.455 6.784 -40.396 1.00 98.19 73 MET A C 1
ATOM 550 O O . MET A 1 73 ? 18.677 6.964 -41.595 1.00 98.19 73 MET A O 1
ATOM 554 N N . MET A 1 74 ? 19.289 7.213 -39.445 1.00 98.38 74 MET A N 1
ATOM 555 C CA . MET A 1 74 ? 20.523 7.949 -39.726 1.00 98.38 74 MET A CA 1
ATOM 556 C C . MET A 1 74 ? 21.502 7.122 -40.572 1.00 98.38 74 MET A C 1
ATOM 558 O O . MET A 1 74 ? 22.030 7.618 -41.564 1.00 98.38 74 MET A O 1
ATOM 562 N N . LEU A 1 75 ? 21.728 5.852 -40.222 1.00 98.38 75 LEU A N 1
ATOM 563 C CA . LEU A 1 75 ? 22.621 4.961 -40.973 1.00 98.38 75 LEU A CA 1
ATOM 564 C C . LEU A 1 75 ? 22.109 4.689 -42.391 1.00 98.38 75 LEU A C 1
ATOM 566 O O . LEU A 1 75 ? 22.904 4.623 -43.326 1.00 98.38 75 LEU A O 1
ATOM 570 N N . THR A 1 76 ? 20.790 4.598 -42.567 1.00 98.00 76 THR A N 1
ATOM 571 C CA . THR A 1 76 ? 20.167 4.483 -43.894 1.00 98.00 76 THR A CA 1
ATOM 572 C C . THR A 1 76 ? 20.427 5.732 -44.736 1.00 98.00 76 THR A C 1
ATOM 574 O O . THR A 1 76 ? 20.807 5.612 -45.896 1.00 98.00 76 THR A O 1
ATOM 577 N N . ALA A 1 77 ? 20.297 6.928 -44.154 1.00 97.94 77 ALA A N 1
ATOM 578 C CA . ALA A 1 77 ? 20.595 8.187 -44.841 1.00 97.94 77 ALA A CA 1
ATOM 579 C C . ALA A 1 77 ? 22.083 8.335 -45.230 1.00 97.94 77 ALA A C 1
ATOM 581 O O . ALA A 1 77 ? 22.402 9.071 -46.161 1.00 97.94 77 ALA A O 1
ATOM 582 N N . LEU A 1 78 ? 22.984 7.628 -44.538 1.00 98.19 78 LEU A N 1
ATOM 583 C CA . LEU A 1 78 ? 24.426 7.580 -44.812 1.00 98.19 78 LEU A CA 1
ATOM 584 C C . LEU A 1 78 ? 24.853 6.397 -45.705 1.00 98.19 78 LEU A C 1
ATOM 586 O O . LEU A 1 78 ? 26.052 6.144 -45.834 1.00 98.19 78 LEU A O 1
ATOM 590 N N . ASP A 1 79 ? 23.902 5.658 -46.285 1.00 97.56 79 ASP A N 1
ATOM 591 C CA . ASP A 1 79 ? 24.138 4.471 -47.127 1.00 97.56 79 ASP A CA 1
ATOM 592 C C . ASP A 1 79 ? 24.915 3.334 -46.413 1.00 97.56 79 ASP A C 1
ATOM 594 O O . ASP A 1 79 ? 25.633 2.532 -47.011 1.00 97.56 79 ASP A O 1
ATOM 598 N N . LYS A 1 80 ? 24.770 3.245 -45.082 1.00 98.00 80 LYS A N 1
ATOM 599 C CA . LYS A 1 80 ? 25.333 2.193 -44.213 1.00 98.00 80 LYS A CA 1
ATOM 600 C C . LYS A 1 80 ? 24.302 1.092 -43.955 1.00 98.00 80 LYS A C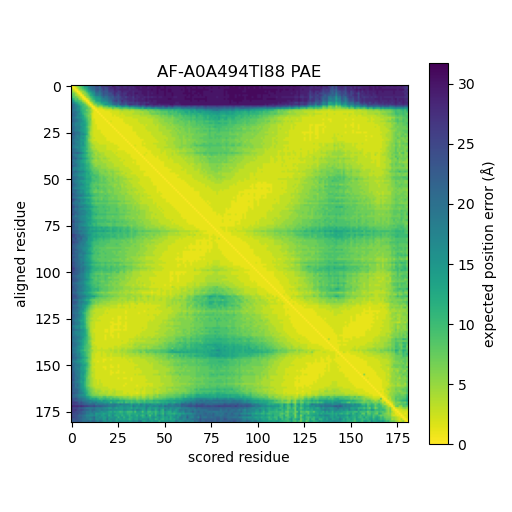 1
ATOM 602 O O . LYS A 1 80 ? 23.795 0.916 -42.845 1.00 98.00 80 LYS A O 1
ATOM 607 N N . ILE A 1 81 ? 23.927 0.389 -45.025 1.00 95.94 81 ILE A N 1
ATOM 608 C CA . ILE A 1 81 ? 22.797 -0.556 -45.029 1.00 95.94 81 ILE A CA 1
ATOM 609 C C . ILE A 1 81 ? 22.977 -1.747 -44.061 1.00 95.94 81 ILE A C 1
ATOM 611 O O . ILE A 1 81 ? 22.029 -2.042 -43.324 1.00 95.94 81 ILE A O 1
ATOM 615 N N . PRO A 1 82 ? 24.141 -2.428 -43.983 1.00 97.62 82 PRO A N 1
ATOM 616 C CA . PRO A 1 82 ? 24.331 -3.528 -43.031 1.00 97.62 82 PRO A CA 1
ATOM 617 C C . PRO A 1 82 ? 24.187 -3.095 -41.565 1.00 97.62 82 PRO A C 1
ATOM 619 O O . PRO A 1 82 ? 23.548 -3.782 -40.764 1.00 97.62 82 PRO A O 1
ATOM 622 N N . GLU A 1 83 ? 24.741 -1.937 -41.209 1.00 97.56 83 GLU A N 1
ATOM 623 C CA . GLU A 1 83 ? 24.679 -1.374 -39.863 1.00 97.56 83 GLU A CA 1
ATOM 624 C C . GLU A 1 83 ? 23.254 -0.918 -39.516 1.00 97.56 83 GLU A C 1
ATOM 626 O O . GLU A 1 83 ? 22.775 -1.171 -38.407 1.00 97.56 83 GLU A O 1
ATOM 631 N N . SER A 1 84 ? 22.536 -0.329 -40.479 1.00 97.94 84 SER A N 1
ATOM 632 C CA . SER A 1 84 ? 21.115 0.016 -40.339 1.00 97.94 84 SER A CA 1
ATOM 633 C C . SER A 1 84 ? 20.246 -1.217 -40.051 1.00 97.94 84 SER A C 1
ATOM 635 O O . SER A 1 84 ? 19.398 -1.199 -39.150 1.00 97.94 84 SER A O 1
ATOM 637 N N . ALA A 1 85 ? 20.494 -2.336 -40.740 1.00 97.81 85 ALA A N 1
ATOM 638 C CA . ALA A 1 85 ? 19.779 -3.587 -40.492 1.00 97.81 85 ALA A CA 1
ATOM 639 C C . ALA A 1 85 ? 20.042 -4.135 -39.073 1.00 97.81 85 ALA A C 1
ATOM 641 O O . ALA A 1 85 ? 19.116 -4.603 -38.400 1.00 97.81 85 ALA A O 1
ATOM 642 N N . ALA A 1 86 ? 21.280 -4.030 -38.576 1.00 98.00 86 ALA A N 1
ATOM 643 C CA . ALA A 1 86 ? 21.627 -4.420 -37.209 1.00 98.00 86 ALA A CA 1
ATOM 644 C C . ALA A 1 86 ? 20.945 -3.529 -36.149 1.00 98.00 86 ALA A C 1
ATOM 646 O O . ALA A 1 86 ? 20.417 -4.041 -35.152 1.00 98.00 86 ALA A O 1
ATOM 647 N N . ALA A 1 87 ? 20.892 -2.214 -36.379 1.00 97.88 87 ALA A N 1
ATOM 648 C CA . ALA A 1 87 ? 20.180 -1.267 -35.521 1.00 97.88 87 ALA A CA 1
ATOM 649 C C . ALA A 1 87 ? 18.662 -1.536 -35.514 1.00 97.88 87 ALA A C 1
ATOM 651 O O . ALA A 1 87 ? 18.051 -1.606 -34.448 1.00 97.88 87 ALA A O 1
ATOM 652 N N . THR A 1 88 ? 18.072 -1.832 -36.676 1.00 98.19 88 THR A N 1
ATOM 653 C CA . THR A 1 88 ? 16.653 -2.213 -36.808 1.00 98.19 88 THR A CA 1
ATOM 654 C C . THR A 1 88 ? 16.326 -3.484 -36.019 1.00 98.19 88 THR A C 1
ATOM 656 O O . THR A 1 88 ? 15.323 -3.541 -35.305 1.00 98.19 88 THR A O 1
ATOM 659 N N . LYS A 1 89 ? 17.190 -4.507 -36.087 1.00 98.19 89 LYS A N 1
ATOM 660 C CA . LYS A 1 89 ? 17.032 -5.733 -35.288 1.00 98.19 89 LYS A CA 1
ATOM 661 C C . LYS A 1 89 ? 17.112 -5.444 -33.786 1.00 98.19 89 LYS A C 1
ATOM 663 O O . LYS A 1 89 ? 16.350 -6.017 -33.008 1.00 98.19 89 LYS A O 1
ATOM 668 N N . THR A 1 90 ? 18.008 -4.547 -33.380 1.00 98.06 90 THR A N 1
ATOM 669 C CA . THR A 1 90 ? 18.152 -4.120 -31.980 1.00 98.06 90 THR A CA 1
ATOM 670 C C . THR A 1 90 ? 16.908 -3.378 -31.488 1.00 98.06 90 THR A C 1
ATOM 672 O O . THR A 1 90 ? 16.392 -3.707 -30.421 1.00 98.06 90 THR A O 1
ATOM 675 N N . ALA A 1 91 ? 16.361 -2.464 -32.295 1.00 98.12 91 ALA A N 1
ATOM 676 C CA . ALA A 1 91 ? 15.092 -1.797 -32.012 1.00 98.12 91 ALA A CA 1
ATOM 677 C C . ALA A 1 91 ? 13.948 -2.806 -31.831 1.00 98.12 91 ALA A C 1
ATOM 679 O O . ALA A 1 91 ? 13.217 -2.749 -30.843 1.00 98.12 91 ALA A O 1
ATOM 680 N N . ALA A 1 92 ? 13.818 -3.772 -32.748 1.00 97.94 92 ALA A N 1
ATOM 681 C CA . ALA A 1 92 ? 12.791 -4.809 -32.668 1.00 97.94 92 ALA A CA 1
ATOM 682 C C . ALA A 1 92 ? 12.908 -5.659 -31.391 1.00 97.94 92 ALA A C 1
ATOM 684 O O . ALA A 1 92 ? 11.888 -5.963 -30.771 1.00 97.94 92 ALA A O 1
ATOM 685 N N . ARG A 1 93 ? 14.136 -5.992 -30.964 1.00 97.94 93 ARG A N 1
ATOM 686 C CA . ARG A 1 93 ? 14.383 -6.690 -29.694 1.00 97.94 93 ARG A CA 1
ATOM 687 C C . ARG A 1 93 ? 13.867 -5.877 -28.505 1.00 97.94 93 ARG A C 1
ATOM 689 O O . ARG A 1 93 ? 13.040 -6.385 -27.754 1.00 97.94 93 ARG A O 1
ATOM 696 N N . TYR A 1 94 ? 14.273 -4.611 -28.378 1.00 98.31 94 TYR A N 1
ATOM 697 C CA . TYR A 1 94 ? 13.828 -3.761 -27.268 1.00 98.31 94 TYR A CA 1
ATOM 698 C C . TYR A 1 94 ? 12.314 -3.515 -27.270 1.00 98.31 94 TYR A C 1
ATOM 700 O O . TYR A 1 94 ? 11.708 -3.504 -26.205 1.00 98.31 94 TYR A O 1
ATOM 708 N N . ARG A 1 95 ? 11.665 -3.399 -28.439 1.00 96.81 95 ARG A N 1
ATOM 709 C CA . ARG A 1 95 ? 10.191 -3.327 -28.515 1.00 96.81 95 ARG A CA 1
ATOM 710 C C . ARG A 1 95 ? 9.509 -4.593 -27.997 1.00 96.81 95 ARG A C 1
ATOM 712 O O . ARG A 1 95 ? 8.419 -4.515 -27.434 1.00 96.81 95 ARG A O 1
ATOM 719 N N . SER A 1 96 ? 10.102 -5.761 -28.239 1.00 96.69 96 SER A N 1
ATOM 720 C CA . SER A 1 96 ? 9.581 -7.025 -27.718 1.00 96.69 96 SER A CA 1
ATOM 721 C C . SER A 1 96 ? 9.754 -7.097 -26.202 1.00 96.69 96 SER A C 1
ATOM 723 O O . SER A 1 96 ? 8.798 -7.404 -25.496 1.00 96.69 96 SER A O 1
ATOM 725 N N . GLU A 1 97 ? 10.944 -6.763 -25.700 1.00 97.19 97 GLU A N 1
ATOM 726 C CA . GLU A 1 97 ? 11.245 -6.716 -24.263 1.00 97.19 97 GLU A CA 1
ATOM 727 C C . GLU A 1 97 ? 10.336 -5.716 -23.529 1.00 97.19 97 GLU A C 1
ATOM 729 O O . GLU A 1 97 ? 9.783 -6.045 -22.481 1.00 97.19 97 GLU A O 1
ATOM 734 N N . SER A 1 98 ? 10.083 -4.535 -24.110 1.00 96.44 98 SER A N 1
ATOM 735 C CA . SER A 1 98 ? 9.214 -3.528 -23.494 1.00 96.44 98 SER A CA 1
ATOM 736 C C . SER A 1 98 ? 7.777 -4.019 -23.311 1.00 96.44 98 SER A C 1
ATOM 738 O O . SER A 1 98 ? 7.132 -3.647 -22.341 1.00 96.44 98 SER A O 1
ATOM 740 N N . ARG A 1 99 ? 7.251 -4.871 -24.201 1.00 94.44 99 ARG A N 1
ATOM 741 C CA . ARG A 1 99 ? 5.901 -5.438 -24.008 1.00 94.44 99 ARG A CA 1
ATOM 742 C C . ARG A 1 99 ? 5.850 -6.341 -22.778 1.00 94.44 99 ARG A C 1
ATOM 744 O O . ARG A 1 99 ? 4.964 -6.182 -21.952 1.00 94.44 99 ARG A O 1
ATOM 751 N N . GLY A 1 100 ? 6.847 -7.212 -22.616 1.00 95.19 100 GLY A N 1
ATOM 752 C CA . GLY A 1 100 ? 6.945 -8.07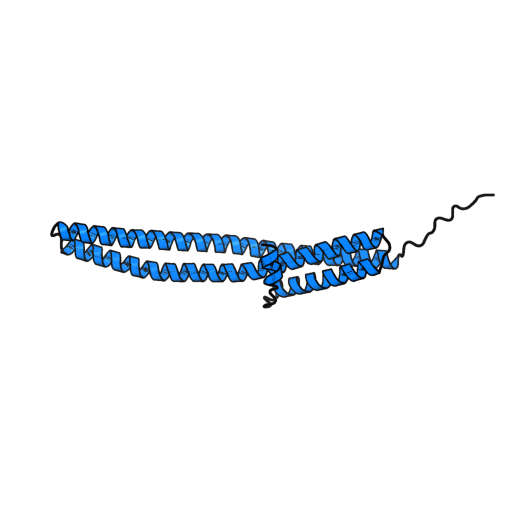2 -21.435 1.00 95.19 100 GLY A CA 1
ATOM 753 C C . GLY A 1 100 ? 7.116 -7.283 -20.134 1.00 95.19 100 GLY A C 1
ATOM 754 O O . GLY A 1 100 ? 6.564 -7.673 -19.110 1.00 95.19 100 GLY A O 1
ATOM 755 N N . LEU A 1 101 ? 7.848 -6.164 -20.163 1.00 96.94 101 LEU A N 1
ATOM 756 C CA . LEU A 1 101 ? 7.975 -5.263 -19.009 1.00 96.94 101 LEU A CA 1
ATOM 757 C C . LEU A 1 101 ? 6.661 -4.538 -18.690 1.00 96.94 101 LEU A C 1
ATOM 759 O O . LEU A 1 101 ? 6.328 -4.376 -17.522 1.00 96.94 101 LEU A O 1
ATOM 763 N N . GLN A 1 102 ? 5.892 -4.144 -19.708 1.00 96.44 102 GLN A N 1
ATOM 764 C CA . GLN A 1 102 ? 4.578 -3.529 -19.512 1.00 96.44 102 GLN A CA 1
ATOM 765 C C . GLN A 1 102 ? 3.597 -4.486 -18.828 1.00 96.44 102 GLN A C 1
ATOM 767 O O . GLN A 1 102 ? 2.869 -4.075 -17.925 1.00 96.44 102 GLN A O 1
ATOM 772 N N . ASP A 1 103 ? 3.575 -5.752 -19.247 1.00 95.81 103 ASP A N 1
ATOM 773 C CA . ASP A 1 103 ? 2.701 -6.759 -18.643 1.00 95.81 103 ASP A CA 1
ATOM 774 C C . ASP A 1 103 ? 3.102 -7.041 -17.186 1.00 95.81 103 ASP A C 1
ATOM 776 O O . ASP A 1 103 ? 2.239 -7.106 -16.313 1.00 95.81 103 ASP A O 1
ATOM 780 N N . GLN A 1 104 ? 4.407 -7.108 -16.895 1.00 95.25 104 GLN A N 1
ATOM 781 C CA . GLN A 1 104 ? 4.917 -7.224 -15.523 1.00 95.25 104 GLN A CA 1
ATOM 782 C C . GLN A 1 104 ? 4.533 -6.017 -14.659 1.00 95.25 104 GLN A C 1
ATOM 784 O O . GLN A 1 104 ? 4.053 -6.199 -13.544 1.00 95.25 104 GLN A O 1
ATOM 789 N N . ALA A 1 105 ? 4.681 -4.794 -15.179 1.00 95.25 105 ALA A N 1
ATOM 790 C CA . ALA A 1 105 ? 4.320 -3.576 -14.456 1.00 95.25 105 ALA A CA 1
ATOM 791 C C . ALA A 1 105 ? 2.818 -3.526 -14.115 1.00 95.25 105 ALA A C 1
ATOM 793 O O . ALA A 1 105 ? 2.445 -3.116 -13.018 1.00 95.25 105 ALA A O 1
ATOM 794 N N . ARG A 1 106 ? 1.951 -3.992 -15.025 1.00 94.38 106 ARG A N 1
ATOM 795 C CA . ARG A 1 106 ? 0.500 -4.110 -14.782 1.00 94.38 106 ARG A CA 1
ATOM 796 C C . ARG A 1 106 ? 0.145 -5.202 -13.778 1.00 94.38 106 ARG A C 1
ATOM 798 O O . ARG A 1 106 ? -0.782 -5.026 -12.993 1.00 94.38 106 ARG A O 1
ATOM 805 N N . SER A 1 107 ? 0.864 -6.324 -13.801 1.00 93.50 107 SER A N 1
ATOM 806 C CA . SER A 1 107 ? 0.693 -7.372 -12.791 1.00 93.50 107 SER A CA 1
ATOM 807 C C . SER A 1 107 ? 1.041 -6.837 -11.404 1.00 93.50 107 SER A C 1
ATOM 809 O O . SER A 1 107 ? 0.231 -6.964 -10.496 1.00 93.50 107 SER A O 1
ATOM 811 N N . ALA A 1 108 ? 2.180 -6.148 -11.270 1.00 91.44 108 ALA A N 1
ATOM 812 C CA . ALA A 1 108 ? 2.596 -5.532 -10.011 1.00 91.44 108 ALA A CA 1
ATOM 813 C C . ALA A 1 108 ? 1.594 -4.474 -9.509 1.00 91.44 108 ALA A C 1
ATOM 815 O O . ALA A 1 108 ? 1.374 -4.344 -8.311 1.00 91.44 108 ALA A O 1
ATOM 816 N N . GLU A 1 109 ? 0.947 -3.736 -10.416 1.00 90.19 109 GLU A N 1
ATOM 817 C CA . GLU A 1 109 ? -0.150 -2.825 -10.068 1.00 90.19 109 GLU A CA 1
ATOM 818 C C . GLU A 1 109 ? -1.380 -3.565 -9.527 1.00 90.19 109 GLU A C 1
ATOM 820 O O . GLU A 1 109 ? -1.954 -3.143 -8.530 1.00 90.19 109 GLU A O 1
ATOM 825 N N . THR A 1 110 ? -1.737 -4.705 -10.121 1.00 88.81 110 THR A N 1
ATOM 826 C CA . THR A 1 110 ? -2.850 -5.531 -9.628 1.00 88.81 110 THR A CA 1
ATOM 827 C C . THR A 1 110 ? -2.546 -6.112 -8.246 1.00 88.81 110 THR A C 1
ATOM 829 O O . THR A 1 110 ? -3.423 -6.138 -7.385 1.00 88.81 110 THR A O 1
ATOM 832 N N . ASP A 1 111 ? -1.309 -6.561 -8.023 1.00 85.81 111 ASP A N 1
ATOM 833 C CA . ASP A 1 111 ? -0.872 -7.094 -6.730 1.00 85.81 111 ASP A CA 1
ATOM 834 C C . ASP A 1 111 ? -0.935 -6.011 -5.639 1.00 85.81 111 ASP A C 1
ATOM 836 O O . ASP A 1 111 ? -1.462 -6.263 -4.553 1.00 85.81 111 ASP A O 1
ATOM 840 N N . TYR A 1 112 ? -0.514 -4.781 -5.958 1.00 88.31 112 TYR A N 1
ATOM 841 C CA . TYR A 1 112 ? -0.660 -3.621 -5.076 1.00 88.31 112 TYR A CA 1
ATOM 842 C C . TYR A 1 112 ? -2.130 -3.344 -4.721 1.00 88.31 112 TYR A C 1
ATOM 844 O O . TYR A 1 112 ? -2.466 -3.211 -3.543 1.00 88.31 112 TYR A O 1
ATOM 852 N N . ASP A 1 113 ? -3.025 -3.336 -5.714 1.00 86.62 113 ASP A N 1
ATOM 853 C CA . ASP A 1 113 ? -4.459 -3.102 -5.498 1.00 86.62 113 ASP A CA 1
ATOM 854 C C . ASP A 1 113 ? -5.102 -4.192 -4.621 1.00 86.62 113 ASP A C 1
ATOM 856 O O . ASP A 1 113 ? -6.061 -3.930 -3.896 1.00 86.62 113 ASP A O 1
ATOM 860 N N . VAL A 1 114 ? -4.612 -5.437 -4.672 1.00 82.69 114 VAL A N 1
ATOM 861 C CA . VAL A 1 114 ? -5.073 -6.518 -3.780 1.00 82.69 114 VAL A CA 1
ATOM 862 C C . VAL A 1 114 ? -4.693 -6.243 -2.331 1.00 82.69 114 VAL A C 1
ATOM 864 O O . VAL A 1 114 ? -5.530 -6.426 -1.447 1.00 82.69 114 VAL A O 1
ATOM 867 N N . GLN A 1 115 ? -3.462 -5.800 -2.086 1.00 82.88 115 GLN A N 1
ATOM 868 C CA . GLN A 1 115 ? -3.006 -5.493 -0.732 1.00 82.88 115 GLN A CA 1
ATOM 869 C C . GLN A 1 115 ? -3.698 -4.252 -0.167 1.00 82.88 115 GLN A C 1
ATOM 871 O O . GLN A 1 115 ? -4.106 -4.286 0.991 1.00 82.88 115 GLN A O 1
ATOM 876 N N . GLY A 1 116 ? -3.928 -3.222 -0.991 1.00 85.56 116 GLY A N 1
ATOM 877 C CA . GLY A 1 116 ? -4.645 -2.013 -0.572 1.00 85.56 116 GLY A CA 1
ATOM 878 C C . GLY A 1 116 ? -6.040 -2.308 -0.025 1.00 85.56 116 GLY A C 1
ATOM 879 O O . GLY A 1 116 ? -6.426 -1.787 1.011 1.00 85.56 116 GLY A O 1
ATOM 880 N N . ARG A 1 117 ? -6.760 -3.267 -0.618 1.00 85.06 117 ARG A N 1
ATOM 881 C CA . ARG A 1 117 ? -8.079 -3.665 -0.095 1.00 85.06 117 ARG A CA 1
ATOM 882 C C . ARG A 1 117 ? -8.026 -4.306 1.290 1.00 85.06 117 ARG A C 1
ATOM 884 O O . ARG A 1 117 ? -9.018 -4.274 2.016 1.00 85.06 117 ARG A O 1
ATOM 891 N N . ARG A 1 118 ? -6.909 -4.948 1.641 1.00 85.94 118 ARG A N 1
ATOM 892 C CA . ARG A 1 118 ? -6.713 -5.532 2.975 1.00 85.94 118 ARG A CA 1
ATOM 893 C C . ARG A 1 118 ? -6.359 -4.450 3.983 1.00 85.94 118 ARG A C 1
ATOM 895 O O . ARG A 1 118 ? -6.909 -4.479 5.077 1.00 85.94 118 ARG A O 1
ATOM 902 N N . ASP A 1 119 ? -5.490 -3.524 3.592 1.00 89.75 119 ASP A N 1
ATOM 903 C CA . ASP A 1 119 ? -5.128 -2.316 4.345 1.00 89.75 119 ASP A CA 1
ATOM 904 C C . ASP A 1 119 ? -6.394 -1.549 4.766 1.00 89.75 119 ASP A C 1
ATOM 906 O O . ASP A 1 119 ? -6.683 -1.426 5.954 1.00 89.75 119 ASP A O 1
ATOM 910 N N . ASP A 1 120 ? -7.275 -1.239 3.805 1.00 89.38 120 ASP A N 1
ATOM 911 C CA . ASP A 1 120 ? -8.551 -0.550 4.050 1.00 89.38 120 ASP A CA 1
ATOM 912 C C . ASP A 1 120 ? -9.438 -1.268 5.091 1.00 89.38 120 ASP A C 1
ATOM 914 O O . ASP A 1 120 ? -10.140 -0.644 5.893 1.00 89.38 120 ASP A O 1
ATOM 918 N N . GLN A 1 121 ? -9.448 -2.607 5.090 1.00 91.25 121 GLN A N 1
ATOM 919 C CA . GLN A 1 121 ? -10.210 -3.393 6.066 1.00 91.25 121 GLN A CA 1
ATOM 920 C C . GLN A 1 121 ? -9.608 -3.295 7.473 1.00 91.25 121 GLN A C 1
ATOM 922 O O . GLN A 1 121 ? -10.364 -3.249 8.448 1.00 91.25 121 GLN A O 1
ATOM 927 N N . PHE A 1 122 ? -8.280 -3.275 7.599 1.00 93.12 122 PHE A N 1
ATOM 928 C CA . PHE A 1 122 ? -7.614 -3.113 8.890 1.00 93.12 122 PHE A CA 1
ATOM 929 C C . PHE A 1 122 ? -7.770 -1.687 9.432 1.00 93.12 122 PHE A C 1
ATOM 931 O O . PHE A 1 122 ? -8.121 -1.550 10.606 1.00 93.12 122 PHE A O 1
ATOM 938 N N . ASP A 1 123 ? -7.680 -0.665 8.582 1.00 92.31 123 ASP A N 1
ATOM 939 C CA . ASP A 1 123 ? -7.956 0.733 8.938 1.00 92.31 123 ASP A CA 1
ATOM 940 C C . ASP A 1 123 ? -9.389 0.923 9.459 1.00 92.31 123 ASP A C 1
ATOM 942 O O . ASP A 1 123 ? -9.630 1.529 10.512 1.00 92.31 123 ASP A O 1
ATOM 946 N N . LEU A 1 124 ? -10.379 0.344 8.770 1.00 93.00 124 LEU A N 1
ATOM 947 C CA . LEU A 1 124 ? -11.767 0.370 9.234 1.00 93.00 124 LEU A CA 1
ATOM 948 C C . LEU A 1 124 ? -11.934 -0.379 10.560 1.00 93.00 124 LEU A C 1
ATOM 950 O O . LEU A 1 124 ? -12.663 0.087 11.444 1.00 93.00 124 LEU A O 1
ATOM 954 N N . ALA A 1 125 ? -11.271 -1.527 10.726 1.00 94.81 125 ALA A N 1
ATOM 955 C CA . ALA A 1 125 ? -11.290 -2.271 11.979 1.00 94.81 125 ALA A CA 1
ATOM 956 C C . ALA A 1 125 ? -10.731 -1.432 13.138 1.00 94.81 125 ALA A C 1
ATOM 958 O O . ALA A 1 125 ? -11.389 -1.324 14.179 1.00 94.81 125 ALA A O 1
ATOM 959 N N . GLU A 1 126 ? -9.572 -0.796 12.944 1.00 95.38 126 GLU A N 1
ATOM 960 C CA . GLU A 1 126 ? -8.946 0.096 13.920 1.00 95.38 126 GLU A CA 1
ATOM 961 C C . GLU A 1 126 ? -9.858 1.281 14.258 1.00 95.38 126 GLU A C 1
ATOM 963 O O . GLU A 1 126 ? -10.094 1.567 15.440 1.00 95.38 126 GLU A O 1
ATOM 968 N N . GLY A 1 127 ? -10.453 1.920 13.249 1.00 95.00 127 GLY A N 1
ATOM 969 C CA . GLY A 1 127 ? -11.375 3.039 13.428 1.00 95.00 127 GLY A CA 1
ATOM 970 C C . GLY A 1 127 ? -12.600 2.670 14.271 1.00 95.00 127 GLY A C 1
ATOM 971 O O . GLY A 1 127 ? -12.883 3.307 15.292 1.00 95.00 127 GLY A O 1
ATOM 972 N N . PHE A 1 128 ? -13.319 1.604 13.901 1.00 96.62 128 PHE A N 1
ATOM 973 C CA . PHE A 1 128 ? -14.507 1.158 14.637 1.00 96.62 128 PHE A CA 1
ATOM 974 C C . PHE A 1 128 ? -14.180 0.681 16.059 1.00 96.62 128 PHE A C 1
ATOM 976 O O . PHE A 1 128 ? -14.929 0.985 16.995 1.00 96.62 128 PHE A O 1
ATOM 983 N N . MET A 1 129 ? -13.065 -0.030 16.256 1.00 97.25 129 MET A N 1
ATOM 984 C CA . MET A 1 129 ? -12.635 -0.470 17.587 1.00 97.25 129 MET A CA 1
ATOM 985 C C . MET A 1 129 ? -12.187 0.699 18.471 1.00 97.25 129 MET A C 1
ATOM 987 O O . MET A 1 129 ? -12.486 0.701 19.666 1.00 97.25 129 MET A O 1
ATOM 991 N N . SER A 1 130 ? -11.550 1.724 17.904 1.00 97.19 130 SER A N 1
ATOM 992 C CA . SER A 1 130 ? -11.175 2.946 18.625 1.00 97.19 130 SER A CA 1
ATOM 993 C C . SER A 1 130 ? -12.403 3.739 19.080 1.00 97.19 130 SER A C 1
ATOM 995 O O . SER A 1 130 ? -12.471 4.182 20.230 1.00 97.19 130 SER A O 1
ATOM 997 N N . ILE A 1 131 ? -13.429 3.844 18.227 1.00 96.75 131 ILE A N 1
ATOM 998 C CA . ILE A 1 131 ? -14.732 4.416 18.604 1.00 96.75 131 ILE A CA 1
ATOM 999 C C . ILE A 1 131 ? -15.366 3.593 19.731 1.00 96.75 131 ILE A C 1
ATOM 1001 O O . ILE A 1 131 ? -15.815 4.158 20.731 1.00 96.75 131 ILE A O 1
ATOM 1005 N N . ALA A 1 132 ? -15.374 2.263 19.614 1.00 97.50 132 ALA A N 1
ATOM 1006 C CA . ALA A 1 132 ? -15.906 1.378 20.646 1.00 97.50 132 ALA A CA 1
ATOM 1007 C C . ALA A 1 132 ? -15.188 1.553 21.993 1.00 97.50 132 ALA A C 1
ATOM 1009 O O . ALA A 1 132 ? -15.840 1.590 23.043 1.00 97.50 132 ALA A O 1
ATOM 1010 N N . LEU A 1 133 ? -13.862 1.707 21.967 1.00 97.31 133 LEU A N 1
ATOM 1011 C CA . LEU A 1 133 ? -13.030 1.941 23.143 1.00 97.31 133 LEU A CA 1
ATOM 1012 C C . LEU A 1 133 ? -13.381 3.278 23.812 1.00 97.31 133 LEU A C 1
ATOM 1014 O O . LEU A 1 133 ? -13.637 3.317 25.018 1.00 97.31 133 LEU A O 1
ATOM 1018 N N . ALA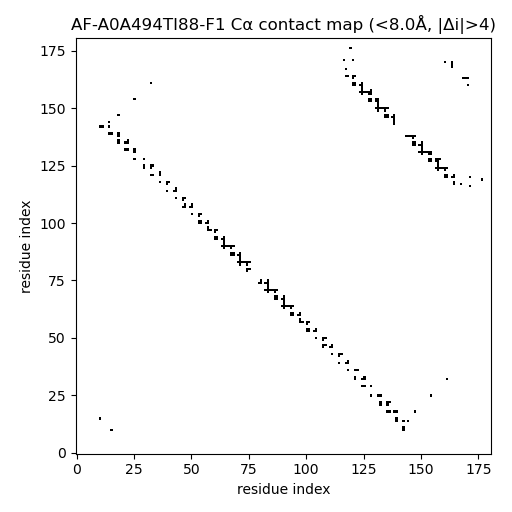 A 1 134 ? -13.473 4.354 23.026 1.00 97.50 134 ALA A N 1
ATOM 1019 C CA . ALA A 1 134 ? -13.833 5.684 23.513 1.00 97.50 134 ALA A CA 1
ATOM 1020 C C . ALA A 1 134 ? -15.245 5.711 24.122 1.00 97.50 134 ALA A C 1
ATOM 1022 O O . ALA A 1 134 ? -15.437 6.190 25.242 1.00 97.50 134 ALA A O 1
ATOM 1023 N N . VAL A 1 135 ? -16.232 5.134 23.427 1.00 97.00 135 VAL A N 1
ATOM 1024 C CA . VAL A 1 135 ? -17.620 5.052 23.908 1.00 97.00 135 VAL A CA 1
ATOM 1025 C C . VAL A 1 135 ? -17.717 4.202 25.178 1.00 97.00 135 VAL A C 1
ATOM 1027 O O . VAL A 1 135 ? -18.450 4.568 26.098 1.00 97.00 135 VAL A O 1
ATOM 1030 N N . SER A 1 136 ? -16.947 3.114 25.282 1.00 95.50 136 SER A N 1
ATOM 1031 C CA . SER A 1 136 ? -16.874 2.297 26.502 1.00 95.50 136 SER A CA 1
ATOM 1032 C C . SER A 1 136 ? -16.307 3.091 27.685 1.00 95.50 136 SER A C 1
ATOM 1034 O O . SER A 1 136 ? -16.839 3.003 28.792 1.00 95.50 136 SER A O 1
ATOM 1036 N N . GLY A 1 137 ? -15.289 3.928 27.459 1.00 94.44 137 GLY A N 1
ATOM 1037 C CA . GLY A 1 137 ? -14.759 4.844 28.474 1.00 94.44 137 GLY A CA 1
ATOM 1038 C C . GLY A 1 137 ? -15.793 5.874 28.944 1.00 94.44 137 GLY A C 1
ATOM 1039 O O . GLY A 1 137 ? -16.011 6.035 30.146 1.00 94.44 137 GLY A O 1
ATOM 1040 N N . ILE A 1 138 ? -16.506 6.513 28.010 1.00 95.19 138 ILE A N 1
ATOM 1041 C CA . ILE A 1 138 ? -17.593 7.458 28.333 1.00 95.19 138 ILE A CA 1
ATOM 1042 C C . ILE A 1 138 ? -18.730 6.744 29.077 1.00 95.19 138 ILE A C 1
ATOM 1044 O O . ILE A 1 138 ? -19.316 7.305 30.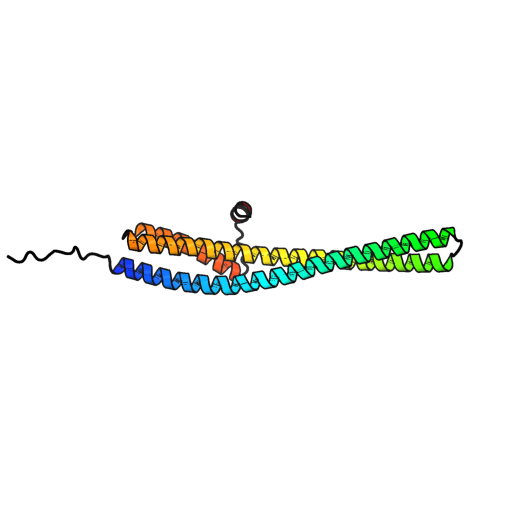005 1.00 95.19 138 ILE A O 1
ATOM 1048 N N . SER A 1 139 ? -19.031 5.494 28.717 1.00 94.19 139 SER A N 1
ATOM 1049 C CA . SER A 1 139 ? -20.035 4.682 29.404 1.00 94.19 139 SER A CA 1
ATOM 1050 C C . SER A 1 139 ? -19.712 4.468 30.882 1.00 94.19 139 SER A C 1
ATOM 1052 O O . SER A 1 139 ? -20.650 4.438 31.676 1.00 94.19 139 SER A O 1
ATOM 1054 N N . ALA A 1 140 ? -18.437 4.317 31.253 1.00 92.44 140 ALA A N 1
ATOM 1055 C CA . ALA A 1 140 ? -18.035 4.227 32.657 1.00 92.44 140 ALA A CA 1
ATOM 1056 C C . ALA A 1 140 ? -18.190 5.571 33.382 1.00 92.44 140 ALA A C 1
ATOM 1058 O O . ALA A 1 140 ? -18.711 5.603 34.490 1.00 92.44 140 ALA A O 1
ATOM 1059 N N . LEU A 1 141 ? -17.801 6.684 32.746 1.00 92.06 141 LEU A N 1
ATOM 1060 C CA . LEU A 1 141 ? -17.896 8.026 33.344 1.00 92.06 141 LEU A CA 1
ATOM 1061 C C . LEU A 1 141 ? -19.339 8.497 33.562 1.00 92.06 141 LEU A C 1
ATOM 1063 O O . LEU A 1 141 ? -19.617 9.246 34.491 1.00 92.06 141 LEU A O 1
ATOM 1067 N N . THR A 1 142 ? -20.247 8.087 32.680 1.00 93.56 142 THR A N 1
ATOM 1068 C CA . THR A 1 142 ? -21.664 8.492 32.698 1.00 93.56 142 THR A CA 1
ATOM 1069 C C . THR A 1 142 ? -22.583 7.439 33.314 1.00 93.56 142 THR A C 1
ATOM 1071 O O . THR A 1 142 ? -23.798 7.624 33.323 1.00 93.56 142 THR A O 1
ATOM 1074 N N . GLU A 1 143 ? -22.018 6.314 33.761 1.00 91.62 143 GLU A N 1
ATOM 1075 C CA . GLU A 1 143 ? -22.738 5.158 34.307 1.00 91.62 143 GLU A CA 1
ATOM 1076 C C . GLU A 1 143 ? -23.887 4.653 33.399 1.00 91.62 143 GLU A C 1
ATOM 1078 O O . GLU A 1 143 ? -24.905 4.126 33.848 1.00 91.62 143 GLU A O 1
ATOM 1083 N N . SER A 1 144 ? -23.730 4.793 32.076 1.00 92.69 144 SER A N 1
ATOM 1084 C CA . SER A 1 144 ? -24.791 4.534 31.096 1.00 92.69 144 SER A CA 1
ATOM 1085 C C . SER A 1 144 ? -24.599 3.222 30.339 1.00 92.69 144 SER A C 1
ATOM 1087 O O . SER A 1 144 ? -23.907 3.164 29.325 1.00 92.69 144 SER A O 1
ATOM 1089 N N . ARG A 1 145 ? -25.323 2.167 30.736 1.00 93.06 145 ARG A N 1
ATOM 1090 C CA . ARG A 1 145 ? -25.328 0.865 30.026 1.00 93.06 145 ARG A CA 1
ATOM 1091 C C . ARG A 1 145 ? -25.706 0.970 28.542 1.00 93.06 145 ARG A C 1
ATOM 1093 O O . ARG A 1 145 ? -25.265 0.153 27.740 1.00 93.06 145 ARG A O 1
ATOM 1100 N N . LYS A 1 146 ? -26.512 1.967 28.161 1.00 95.06 146 LYS A N 1
ATOM 1101 C CA . LYS A 1 146 ? -26.894 2.198 26.756 1.00 95.06 146 LYS A CA 1
ATOM 1102 C C . LYS A 1 146 ? -25.685 2.577 25.902 1.00 95.06 146 LYS A C 1
ATOM 1104 O O . LYS A 1 146 ? -25.581 2.102 24.776 1.00 95.06 146 LYS A O 1
ATOM 1109 N N . LEU A 1 147 ? -24.773 3.390 26.440 1.00 94.50 147 LEU A N 1
ATOM 1110 C CA . LEU A 1 147 ? -23.542 3.750 25.739 1.00 94.50 147 LEU A CA 1
ATOM 1111 C C . LEU A 1 147 ? -22.638 2.532 25.569 1.00 94.50 147 LEU A C 1
ATOM 1113 O O . LEU A 1 147 ? -22.130 2.328 24.473 1.00 94.50 147 LEU A O 1
ATOM 1117 N N . LEU A 1 148 ? -22.521 1.667 26.583 1.00 95.38 148 LEU A N 1
ATOM 1118 C CA . LEU A 1 148 ? -21.758 0.424 26.441 1.00 95.38 148 LEU A CA 1
ATOM 1119 C C . LEU A 1 148 ? -22.286 -0.457 25.298 1.00 95.38 148 LEU A C 1
ATOM 1121 O O . LEU A 1 148 ? -21.497 -0.979 24.519 1.00 95.38 148 LEU A O 1
ATOM 1125 N N . ILE A 1 149 ? -23.610 -0.576 25.150 1.00 96.62 149 ILE A N 1
ATOM 1126 C CA . ILE A 1 149 ? -24.220 -1.332 24.044 1.00 96.62 149 ILE A CA 1
ATOM 1127 C C . ILE A 1 149 ? -23.867 -0.708 22.687 1.00 96.62 149 ILE A C 1
ATOM 1129 O O . ILE A 1 149 ? -23.525 -1.433 21.757 1.00 96.62 149 ILE A O 1
ATOM 1133 N N . ILE A 1 150 ? -23.911 0.622 22.566 1.00 96.56 150 ILE A N 1
ATOM 1134 C CA . ILE A 1 150 ? -23.490 1.319 21.339 1.00 96.56 150 ILE A CA 1
ATOM 1135 C C . ILE A 1 150 ? -22.010 1.037 21.047 1.00 96.56 150 ILE A C 1
ATOM 1137 O O . ILE A 1 150 ? -21.657 0.729 19.909 1.00 96.56 150 ILE A O 1
ATOM 1141 N N . GLY A 1 151 ? -21.161 1.070 22.077 1.00 97.12 151 GLY A N 1
ATOM 1142 C CA . GLY A 1 151 ? -19.754 0.692 21.974 1.00 97.12 151 GLY A CA 1
ATOM 1143 C C . GLY A 1 151 ? -19.580 -0.740 21.467 1.00 97.12 151 GLY A C 1
ATOM 1144 O O . GLY A 1 151 ? -18.781 -0.977 20.570 1.00 97.12 151 GLY A O 1
ATOM 1145 N N . TRP A 1 152 ? -20.373 -1.692 21.957 1.00 97.94 152 TRP A N 1
ATOM 1146 C CA . TRP A 1 152 ? -20.337 -3.075 21.477 1.00 97.94 152 TRP A CA 1
ATOM 1147 C C . TRP A 1 152 ? -20.824 -3.251 20.040 1.00 97.94 152 TRP A C 1
ATOM 1149 O O . TRP A 1 152 ? -20.294 -4.099 19.330 1.00 97.94 152 TRP A O 1
ATOM 1159 N N . ILE A 1 153 ? -21.793 -2.455 19.583 1.00 97.75 153 ILE A N 1
ATOM 1160 C CA . ILE A 1 153 ? -22.202 -2.456 18.172 1.00 97.75 153 ILE A CA 1
ATOM 1161 C C . ILE A 1 153 ? -21.028 -2.003 17.295 1.00 97.75 153 ILE A C 1
ATOM 1163 O O . ILE A 1 153 ? -20.694 -2.685 16.328 1.00 97.75 153 ILE A O 1
ATOM 1167 N N . ALA A 1 154 ? -20.358 -0.907 17.666 1.00 97.00 154 ALA A N 1
ATOM 1168 C CA . ALA A 1 154 ? -19.152 -0.451 16.974 1.00 97.00 154 ALA A CA 1
ATOM 1169 C C . ALA A 1 154 ? -18.033 -1.510 17.022 1.00 97.00 154 ALA A C 1
ATOM 1171 O O . ALA A 1 154 ? -17.440 -1.820 15.993 1.00 97.00 154 ALA A O 1
ATOM 1172 N N . ALA A 1 155 ? -17.811 -2.145 18.177 1.00 97.31 155 ALA A N 1
ATOM 1173 C CA . ALA A 1 155 ? -16.852 -3.241 18.323 1.00 97.31 155 ALA A CA 1
ATOM 1174 C C . ALA A 1 155 ? -17.183 -4.430 17.411 1.00 97.31 155 ALA A C 1
ATOM 1176 O O . ALA A 1 155 ? -16.276 -5.053 16.869 1.00 97.31 155 ALA A O 1
ATOM 1177 N N . GLY A 1 156 ? -18.469 -4.737 17.224 1.00 97.19 156 GLY A N 1
ATOM 1178 C CA . GLY A 1 156 ? -18.932 -5.778 16.312 1.00 97.19 156 GLY A CA 1
ATOM 1179 C C . GLY A 1 156 ? -18.559 -5.488 14.859 1.00 97.19 156 GLY A C 1
ATOM 1180 O O . GLY A 1 156 ? -18.057 -6.380 14.179 1.00 97.19 156 GLY A O 1
ATOM 1181 N N . PHE A 1 157 ? -18.731 -4.243 14.401 1.00 95.25 157 PHE A N 1
ATOM 1182 C CA . PHE A 1 157 ? -18.258 -3.825 13.076 1.00 95.25 157 PHE A CA 1
ATOM 1183 C C . PHE A 1 157 ? -16.735 -3.899 12.968 1.00 95.25 157 PHE A C 1
ATOM 1185 O O . PHE A 1 157 ? -16.225 -4.466 12.006 1.00 95.25 157 PHE A O 1
ATOM 1192 N N . GLY A 1 158 ? -16.011 -3.413 13.979 1.00 95.81 158 GLY A N 1
ATOM 1193 C CA . GLY A 1 158 ? -14.553 -3.512 14.009 1.00 95.81 158 GLY A CA 1
ATOM 1194 C C . GLY A 1 158 ? -14.069 -4.961 13.926 1.00 95.81 158 GLY A C 1
ATOM 1195 O O . GLY A 1 158 ? -13.187 -5.278 13.137 1.00 95.81 158 GLY A O 1
ATOM 1196 N N . LEU A 1 159 ? -14.688 -5.873 14.681 1.00 96.12 159 LEU A N 1
ATOM 1197 C CA . LEU A 1 159 ? -14.353 -7.298 14.657 1.00 96.12 159 LEU A CA 1
ATOM 1198 C C . LEU A 1 159 ? -14.672 -7.942 13.303 1.00 96.12 159 LEU A C 1
ATOM 1200 O O . LEU A 1 159 ? -13.907 -8.782 12.836 1.00 96.12 159 LEU A O 1
ATOM 1204 N N . LEU A 1 160 ? -15.779 -7.550 12.669 1.00 94.62 160 LEU A N 1
ATOM 1205 C CA . LEU A 1 160 ? -16.140 -8.011 11.331 1.00 94.62 160 LEU A CA 1
ATOM 1206 C C . LEU A 1 160 ? -15.058 -7.634 10.315 1.00 94.62 160 LEU A C 1
ATOM 1208 O O . LEU A 1 160 ? -14.604 -8.509 9.579 1.00 94.62 160 LEU A O 1
ATOM 1212 N N . PHE A 1 161 ? -14.615 -6.374 10.301 1.00 93.75 161 PHE A N 1
ATOM 1213 C CA . PHE A 1 161 ? -13.561 -5.921 9.391 1.00 93.75 161 PHE A CA 1
ATOM 1214 C C . PHE A 1 161 ? -12.200 -6.536 9.716 1.00 93.75 161 PHE A C 1
ATOM 1216 O O . PHE A 1 161 ? -11.501 -6.964 8.802 1.00 93.75 161 PHE A O 1
ATOM 1223 N N . LEU A 1 162 ? -11.875 -6.712 11.001 1.00 93.94 162 LEU A N 1
ATOM 1224 C CA . LEU A 1 162 ? -10.658 -7.405 11.419 1.00 93.94 162 LEU A CA 1
ATOM 1225 C C . LEU A 1 162 ? -10.628 -8.835 10.858 1.00 93.94 162 LEU A C 1
ATOM 1227 O O . LEU A 1 162 ? -9.648 -9.253 10.246 1.00 93.94 162 LEU A O 1
ATOM 1231 N N . ILE A 1 163 ? -11.719 -9.590 11.024 1.00 93.44 163 ILE A N 1
ATOM 1232 C CA . ILE A 1 163 ? -11.839 -10.952 10.488 1.00 93.44 163 ILE A CA 1
ATOM 1233 C C . ILE A 1 163 ? -11.786 -10.941 8.956 1.00 93.44 163 ILE A C 1
ATOM 1235 O O . ILE A 1 163 ? -11.138 -11.813 8.376 1.00 93.44 163 ILE A O 1
ATOM 1239 N N . ALA A 1 164 ? -12.431 -9.968 8.306 1.00 91.06 164 ALA A N 1
ATOM 1240 C CA . ALA A 1 164 ? -12.393 -9.825 6.855 1.00 91.06 164 ALA A CA 1
ATOM 1241 C C . ALA A 1 164 ? -10.958 -9.633 6.337 1.00 91.06 164 ALA A C 1
ATOM 1243 O O . ALA A 1 164 ? -10.550 -10.391 5.458 1.00 91.06 164 ALA A O 1
ATOM 1244 N N . GLY A 1 165 ? -10.177 -8.741 6.957 1.00 89.50 165 GLY A N 1
ATOM 1245 C CA . GLY A 1 165 ? -8.767 -8.514 6.624 1.00 89.50 165 GLY A CA 1
ATOM 1246 C C . GLY A 1 165 ? -7.883 -9.743 6.851 1.00 89.50 165 GLY A C 1
ATOM 1247 O O . GLY A 1 165 ? -7.023 -10.069 6.030 1.00 89.50 165 GLY A O 1
ATOM 1248 N N . PHE A 1 166 ? -8.114 -10.501 7.930 1.00 90.06 166 PHE A N 1
ATOM 1249 C CA . PHE A 1 166 ? -7.365 -11.738 8.187 1.00 90.06 166 PHE A CA 1
ATOM 1250 C C . PHE A 1 166 ? -7.689 -12.861 7.194 1.00 90.06 166 PHE A C 1
ATOM 1252 O O . PHE A 1 166 ? -6.781 -13.591 6.787 1.00 90.06 166 PHE A O 1
ATOM 1259 N N . LEU A 1 167 ? -8.964 -13.018 6.832 1.00 89.12 167 LEU A N 1
ATOM 1260 C CA . LEU A 1 167 ? -9.458 -14.110 5.990 1.00 89.12 167 LEU A CA 1
ATOM 1261 C C . LEU A 1 167 ? -9.529 -13.769 4.497 1.00 89.12 167 LEU A C 1
ATOM 1263 O O . LEU A 1 167 ? -9.936 -14.627 3.720 1.00 89.12 167 LEU A O 1
ATOM 1267 N N . ASP A 1 168 ? -9.126 -12.562 4.097 1.00 83.62 168 ASP A N 1
ATOM 1268 C CA . ASP A 1 168 ? -9.239 -12.082 2.714 1.00 83.62 168 ASP A CA 1
ATOM 1269 C C . ASP A 1 168 ? -10.680 -12.087 2.180 1.00 83.62 168 ASP A C 1
ATOM 1271 O O . ASP A 1 168 ? -10.949 -12.442 1.031 1.00 83.62 168 ASP A O 1
ATOM 1275 N N . LEU A 1 169 ? -11.652 -11.768 3.039 1.00 83.25 169 LEU A N 1
ATOM 1276 C CA . LEU A 1 169 ? -13.050 -11.793 2.620 1.00 83.25 169 LEU A CA 1
ATOM 1277 C C . LEU A 1 169 ? -13.340 -10.604 1.690 1.00 83.25 169 LEU A C 1
ATOM 1279 O O . LEU A 1 169 ? -12.883 -9.495 1.976 1.00 83.25 169 LEU A O 1
ATOM 1283 N N . PRO A 1 170 ? -14.179 -10.779 0.648 1.00 75.69 170 PRO A N 1
ATOM 1284 C CA . PRO A 1 170 ? -14.537 -9.726 -0.310 1.00 75.69 170 PRO A CA 1
ATOM 1285 C C . PRO A 1 170 ? -15.542 -8.715 0.275 1.00 75.69 170 PRO A C 1
ATOM 1287 O O . PRO A 1 170 ? -16.476 -8.273 -0.390 1.00 75.69 170 PRO A O 1
ATOM 1290 N N . ILE A 1 171 ? -15.411 -8.398 1.562 1.00 73.56 171 ILE A N 1
ATOM 1291 C CA . ILE A 1 171 ? -16.237 -7.419 2.256 1.00 73.56 171 ILE A CA 1
ATOM 1292 C C . ILE A 1 171 ? -15.522 -6.082 2.130 1.00 73.56 171 ILE A C 1
ATOM 1294 O O . ILE A 1 171 ? -14.668 -5.745 2.951 1.00 73.56 171 ILE A O 1
ATOM 1298 N N . HIS A 1 172 ? -15.853 -5.336 1.085 1.00 66.88 172 HIS A N 1
ATOM 1299 C CA . HIS A 1 172 ? -15.309 -4.004 0.860 1.00 66.88 172 HIS A CA 1
ATOM 1300 C C . HIS A 1 172 ? -16.456 -3.003 0.893 1.00 66.88 172 HIS A C 1
ATOM 1302 O O . HIS A 1 172 ? -17.357 -3.050 0.051 1.00 66.88 172 HIS A O 1
ATOM 1308 N N . PRO A 1 173 ? -16.505 -2.122 1.900 1.00 66.38 173 PRO A N 1
ATOM 1309 C CA . PRO A 1 173 ? -17.434 -1.019 1.880 1.00 66.38 173 PRO A CA 1
ATOM 1310 C C . PRO A 1 173 ? -16.824 0.087 1.012 1.00 66.38 173 PRO A C 1
ATOM 1312 O O . PRO A 1 173 ? -16.412 1.123 1.526 1.00 66.38 173 PRO A O 1
ATOM 1315 N N . ASP A 1 174 ? -16.785 -0.139 -0.306 1.00 69.69 174 ASP A N 1
ATOM 1316 C CA . ASP A 1 174 ? -16.151 0.755 -1.291 1.00 69.69 174 ASP A CA 1
ATOM 1317 C C . ASP A 1 174 ? -16.623 2.211 -1.138 1.00 69.69 174 ASP A C 1
ATOM 1319 O O . ASP A 1 174 ? -15.862 3.156 -1.302 1.00 69.69 174 ASP A O 1
ATOM 1323 N N . VAL A 1 175 ? -17.889 2.398 -0.753 1.00 65.44 175 VAL A N 1
ATOM 1324 C CA . VAL A 1 175 ? -18.501 3.714 -0.517 1.00 65.44 175 VAL A CA 1
ATOM 1325 C C . VAL A 1 175 ? -17.947 4.414 0.732 1.00 65.44 175 VAL A C 1
ATOM 1327 O O . VAL A 1 175 ? -17.849 5.637 0.742 1.00 65.44 175 VAL A O 1
ATOM 1330 N N . LEU A 1 176 ? -17.615 3.668 1.792 1.00 65.25 176 LEU A N 1
ATOM 1331 C CA . LEU A 1 176 ? -17.028 4.235 3.013 1.00 65.25 176 LEU A CA 1
ATOM 1332 C C . LEU A 1 176 ? -15.554 4.574 2.803 1.00 65.25 176 LEU A C 1
ATOM 1334 O O . LEU A 1 176 ? -15.135 5.652 3.210 1.00 65.25 176 LEU A O 1
ATOM 1338 N N . VAL A 1 177 ? -14.799 3.693 2.143 1.00 68.94 177 VAL A N 1
ATOM 1339 C CA . VAL A 1 177 ? -13.383 3.934 1.828 1.00 68.94 177 VAL A CA 1
ATOM 1340 C C . VAL A 1 177 ? -13.252 5.143 0.902 1.00 68.94 177 VAL A C 1
ATOM 1342 O O . VAL A 1 177 ? -12.577 6.101 1.257 1.00 68.94 177 VAL A O 1
ATOM 1345 N N . ALA A 1 178 ? -14.020 5.192 -0.194 1.00 66.62 178 ALA A N 1
ATOM 1346 C CA . ALA A 1 178 ? -14.013 6.320 -1.131 1.00 66.62 178 ALA A CA 1
ATOM 1347 C C . ALA A 1 178 ? -14.473 7.662 -0.526 1.00 66.62 178 ALA A C 1
ATOM 1349 O O . ALA A 1 178 ? -14.279 8.708 -1.136 1.00 66.62 178 ALA A O 1
ATOM 1350 N N . PHE A 1 179 ? -15.138 7.655 0.633 1.00 72.19 179 PHE A N 1
ATOM 1351 C CA . PHE A 1 179 ? -15.462 8.883 1.362 1.00 72.19 179 PHE A CA 1
ATOM 1352 C C . PHE A 1 179 ? -14.299 9.366 2.248 1.00 72.19 179 PHE A C 1
ATOM 1354 O O . PHE A 1 179 ? -14.228 10.554 2.559 1.00 72.19 179 PHE A O 1
ATOM 1361 N N . LEU A 1 180 ? -13.427 8.455 2.688 1.00 63.97 180 LEU A N 1
ATOM 1362 C CA . LEU A 1 180 ? -12.335 8.723 3.628 1.00 63.97 180 LEU A CA 1
ATOM 1363 C C . LEU A 1 180 ? -10.984 8.982 2.938 1.00 63.97 180 LEU A C 1
ATOM 1365 O O . LEU A 1 180 ? -10.121 9.605 3.557 1.00 63.97 180 LEU A O 1
ATOM 1369 N N . THR A 1 181 ? -10.821 8.542 1.689 1.00 56.22 181 THR A N 1
ATOM 1370 C CA . THR A 1 181 ? -9.652 8.781 0.818 1.00 56.22 181 THR A CA 1
ATOM 1371 C C . THR A 1 181 ? -9.916 9.877 -0.206 1.00 56.22 181 THR A C 1
ATOM 1373 O O . THR A 1 181 ? -9.055 10.770 -0.366 1.00 56.22 181 THR A O 1
#

Organism: Sphingomonas paeninsulae (NCBI:txid2319844)

Solvent-accessible surface area (backbone atoms only — not comparable to full-atom values): 9186 Å² total; per-residue (Å²): 136,82,81,73,80,79,68,85,83,68,78,57,65,64,59,49,50,52,37,53,53,49,46,55,53,47,53,53,50,44,54,55,46,54,58,53,38,56,51,47,56,52,48,43,54,52,36,50,51,52,27,51,52,31,46,52,51,23,53,53,32,45,52,53,15,52,54,24,44,54,49,16,52,53,27,48,76,67,71,35,56,73,61,15,53,52,26,43,52,51,14,54,50,29,54,54,52,25,52,57,32,49,55,50,25,52,49,37,47,52,54,36,57,56,49,49,59,34,45,55,23,35,53,48,13,47,52,28,34,51,50,13,45,51,36,26,54,51,16,58,79,65,71,33,70,69,40,37,52,52,12,50,53,32,33,50,54,9,51,50,27,40,51,27,38,75,68,70,46,94,78,69,64,60,72,62,52,67,71,76,108

Nearest PDB structures (foldseek):
  9eom-assembly1_A-2  TM=6.615E-01  e=1.558E+00  Synechocystis sp. PCC 6803
  9eom-assembly1_A-4  TM=6.615E-01  e=1.558E+00  Synechocystis sp. PCC 6803
  9eom-assembly1_A-6  TM=6.615E-01  e=1.558E+00  Synechocystis sp. PCC 6803
  7o3x-assembly1_E  TM=4.411E-01  e=6.208E-01  Synechocystis sp. PCC 6803 substr. Kazusa
  9eon-assembly1_A  TM=4.064E-01  e=1.406E+00  Synechocystis sp. PCC 6803

InterPro domains:
  IPR025570 Domain of unknown function DUF4337 [PF14235] (16-167)

Sequence (181 aa):
MTEGVDVPETSDRTLNRMVGATVVALSVLLTIGNIKDGNIVQNMQADQASKIDLWDQYQATKVKAHLSEDTAMMLTALDKIPESAAATKTAARYRSESRGLQDQARSAETDYDVQGRRDDQFDLAEGFMSIALAVSGISALTESRKLLIIGWIAAGFGLLFLIAGFLDLPIHPDVLVAFLT

Foldseek 3Di:
DDPDPPPPPPLPPVLVVLLVVLLVVLVVLLVVLVVVLVVLVVVLVVLVVVLVVLVVLLVVLLVLLVVLQVVLVVCVVVVVNVSSVVSNVSSVVSVVVSVVSVVVSVVSVVVSVLSVQLSLLSVLLNVLSVCLNVLSVVCSVVVPPVSNVVSVVSNVSSVVSSVCSVVVPPDGPVVVSVVVD

Secondary structure (DSSP, 8-state):
------------HHHHHHHHHHHHHHHHHHHHHHHHHHHHHHHHHHHHHHHHHHHHHHHHHHHHHHHHHHHHHHHHHTT-HHHHHHHHHHHHHHHHHHHHHHHHHHHHHHHHHHHHHHHHHHHHHHHHHHHHHHHHHHHHHTT-HHHHHHHHHHHHHHHHHHHHHHHT-----HHHHHHH-

Mean predicted aligned error: 7.38 Å

pLDDT: mean 90.4, std 11.94, range [45.88, 98.56]

=== Feature glossary ===
A reading guide for the features in this record.

Start from the sequence.

  · Sequence gives the chain of amino acids in standard one-letter code (A=alanine, C=cysteine, …, Y=tyrosine), read N→C. It is the only feature that is directly encoded by the gene; all structural features are derived from the folded form of this sequence.

Fold it, and you get atomic coordinates and the backbone conformation that goes with them.

  · Structure coordinates are given as an mmCIF _atom_site loop: one row per atom with element, residue name, chain id, sequence number, and x/y/z position in Å. Only the four main-chain atoms per residue are included here; side chains are omitted to keep the record compact.

  · Backbone dihedral angles. Every residue except chain termini has a φ (preceding-C → N → Cα → C) and a ψ (N → Cα → C → next-N). They are reported in degrees following the IUPAC sign convention. Secondary structure is essentially a statement about which (φ, ψ) basin each residue occupies.

  · Eight-state secondary structure (DSSP): H is the canonical α-helix, G the tighter 3₁₀-helix, I the wider π-helix; E/B are β-structure, T and S are turns and bends, and '-' is everything else. DSSP derives these from the pattern of main-chain N–H···O=C hydrogen bonds, not from the sequence.

  · SS3 is a coarse helix/strand/coil call (letters a/b/c) made by the P-SEA algorithm from inter-Cα distances and dihedrals. It is less detailed than DSSP but needs only Cα positions.

Summarize the fold with a handful of shape descriptors and a per-residue structural alphabet.

  · Radius of gyration (Rg) is the root-mean-square distance of Cα atoms from their centroid — a single number for overall size and compactness. A globular domain of N residues has Rg ≈ 2.2·N^0.38 Å; an extended or disordered chain has a much larger Rg. The Cα contact count is the number of residue pairs whose Cα atoms are within 8 Å and are more than four positions apart in sequence — a standard proxy for tertiary packing density. The bounding box is the smallest axis-aligned box enclosing all Cα atoms.

  · 3Di is Foldseek's structural alphabet. Each residue is assigned one of twenty discrete states based on how its Cα sits relative to its spatial (not sequential) neighbors. Aligning 3Di strings finds structural homologs roughly as well as full 3D superposition, but orders of magnitude faster.

  · Solvent-accessible surface area (SASA) is the area in Å² traced out by the centre of a 1.4 Å probe sphere (a water molecule) rolled over the protein's van der Waals surface (Shrake–Rupley / Lee–Richards construction). Buried residues have near-zero SASA; fully exposed residues can exceed 200 Å². The total SASA scales roughly with the number of surface residues.

Ask how reliable the model is.

  · For AlphaFold models, the B-factor field carries pLDDT — the model's own estimate of local accuracy on a 0–100 scale. Regions with pLDDT<50 should be treated as essentially unmodeled; they often correspond to intrinsically disordered segments.

  · For experimental (PDB) structures, the B-factor (temperature factor) quantifies the positional spread of each atom in the crystal — a combination of thermal vibration and static disorder — in units of Å². High B-factors mark flexible loops or poorly resolved regions; low B-factors mark the rigid, well-ordered core.

  · Predicted Aligned Error (PAE) is an AlphaFold confidence matrix: entry (i, j) is the expected error in the position of residue j, in ångströms, when the prediction is superimposed on the true structure at residue i. Low PAE within a block of residues means that block is internally rigid and well-predicted; high PAE between two blocks means their relative placement is uncertain even if each block individually is confident.

Place it in context: what it resembles, what it is annotated as, and how it looks.

  · Structural nearest neighbors (via Foldseek easy-search vs the PDB). Reported per hit: target PDB id, E-value, and alignment TM-score. A TM-score above ~0.5 is the conventional threshold for 'same fold'.

  · Functional annotations link the protein to curated databases. InterPro entries identify conserved domains and families by matching the sequence against member-database signatures (Pfam, PROSITE, CDD, …). Gene Ontology (GO) terms describe molecular function, biological process, and cellular component in a controlled vocabulary. CATH places the structure in a hierarchical fold classification (Class/Architecture/Topology/Homologous-superfamily). The organism is the source species.

  · The contact map is a binary N×N matrix image: pixel (i, j) is dark where Cα_i and Cα_j are within 8 Å and |i−j|>4. Because the |i−j|>4 filter removes local helical contacts, off-diagonal stripes parallel to the main diagonal indicate parallel β-sheets; stripes perpendicular to it indicate antiparallel β-sheets. The Ramachandran plot scatters every residue's (φ, ψ) pair against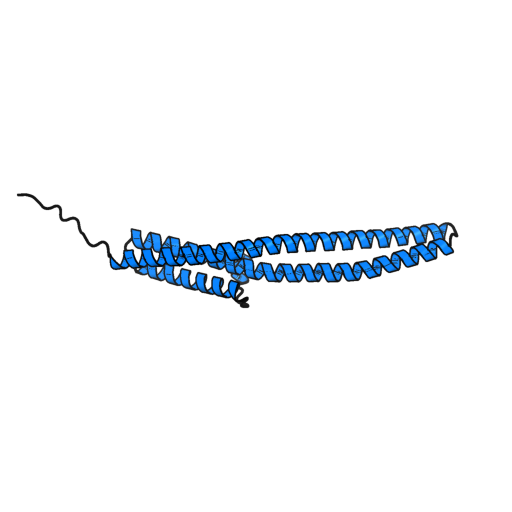 the sterically allowed regions. The PAE heatmap renders the predicted-aligned-error matrix.

  · Six rendered views show the 3D structure from the faces of a cube — i.e. along ±x, ±y, ±z. Rendering representation is drawn randomly per protein from cartoon (secondary-structure ribbons), sticks (backbone bonds), or molecular surface; coloring is either N→C rainbow (blue at the N-terminus through red at the C-terminus) or one color per chain.